Protein AF-A0A3Q0FKQ2-F1 (afdb_monomer_lite)

Organism: Alligator sinensis (NCBI:txid38654)

pLDDT: mean 80.24, std 17.29, range [39.16, 98.25]

Foldseek 3Di:
DVVVVVVCVVVVVVVVVVVVVVVVPPPPVCVVVVVVVVVVVVVVVVVVVVVVVVVVVVVVVVVVVVVVVVLVVVVVVLVVVVVVLVVLVVQLVVVVVVVVVLVVVVVVLVPDDPVVSVPCVVVSVVVVPDDDRDDRDPPDPVSVVVVVVSVVVVVVVVVVVVCCVVVVVVVVVVPPDDPDDDDDDDDDDDDDDDDDD

Secondary structure (DSSP, 8-state):
-HHHHHHHHHHHHHHHHHHHHHHT-S-TTHHHHHHHHHHHHHHHHHHHHHHHHHHHHHHHHHHHHHHHHHHHHHHHHHHHHHHHHHHHHHHHHHHHHHHHHHHHHHHHHHTS-HHHHHHHHHHHHHHHT---PPPPPP--HHHHHHHHHHHHHHHHHHHHHHHHHHHHHHHHHTT----------------------

Radius of gyration: 46.91 Å; chains: 1; bounding box: 124×49×124 Å

InterPro domains:
  IPR050143 Tripartite motif-containing [PTHR24103] (48-165)

Sequence (197 aa):
MARINHFRSTWGRILSRCLCLCQESLPCTLRPVLVSLTIVVLQKRAGAEKQKIVSEFNQLRQLIEEQEQLLLAQLGGLEGFVNMQKEKGTKLSEEISNLNELIGEMEAKCQQPASEFLQDIRTTLSRCEKGEIPRPVPISPELERRLQDFSQITCALTETVKMFKDTLPSALEKRSRGPSQPYTKDHGAAGGRPPAY

Structure (mmCIF, N/CA/C/O backbone):
data_AF-A0A3Q0FKQ2-F1
#
_entry.id   AF-A0A3Q0FKQ2-F1
#
loop_
_atom_site.group_PDB
_atom_site.id
_atom_site.type_symbol
_atom_site.label_atom_id
_atom_site.label_alt_id
_atom_site.label_comp_id
_atom_site.label_asym_id
_atom_site.label_entity_id
_atom_site.label_seq_id
_atom_site.pdbx_PDB_ins_code
_atom_site.Cartn_x
_atom_site.Cartn_y
_atom_site.Cartn_z
_atom_site.occupancy
_atom_site.B_iso_or_equiv
_atom_site.auth_seq_id
_atom_site.auth_comp_id
_atom_site.auth_asym_id
_atom_site.auth_atom_id
_atom_site.pdbx_PDB_model_num
ATOM 1 N N . MET A 1 1 ? 57.211 -22.193 -70.469 1.00 50.75 1 MET A N 1
ATOM 2 C CA . MET A 1 1 ? 56.601 -21.736 -69.194 1.00 50.75 1 MET A CA 1
ATOM 3 C C . MET A 1 1 ? 56.616 -20.213 -68.984 1.00 50.75 1 MET A C 1
ATOM 5 O O . MET A 1 1 ? 55.637 -19.692 -68.468 1.00 50.75 1 MET A O 1
ATOM 9 N N . ALA A 1 2 ? 57.648 -19.466 -69.404 1.00 55.09 2 ALA A N 1
ATOM 10 C CA . ALA A 1 2 ? 57.765 -18.022 -69.121 1.00 55.09 2 ALA A CA 1
ATOM 11 C C . ALA A 1 2 ? 56.645 -17.119 -69.702 1.00 55.09 2 ALA A C 1
ATOM 13 O O . ALA A 1 2 ? 56.226 -16.163 -69.054 1.00 55.09 2 ALA A O 1
ATOM 14 N N . ARG A 1 3 ? 56.100 -17.440 -70.886 1.00 51.09 3 ARG A N 1
ATOM 15 C CA . ARG A 1 3 ? 55.039 -16.640 -71.541 1.00 51.09 3 ARG A CA 1
ATOM 16 C C . ARG A 1 3 ? 53.689 -16.667 -70.806 1.00 51.09 3 ARG A C 1
ATOM 18 O O . ARG A 1 3 ? 53.006 -15.651 -70.752 1.00 51.09 3 ARG A O 1
ATOM 25 N N . ILE A 1 4 ? 53.339 -17.796 -70.187 1.00 52.78 4 ILE A N 1
ATOM 26 C CA . ILE A 1 4 ? 52.091 -17.958 -69.417 1.00 52.78 4 ILE A CA 1
ATOM 27 C C . ILE A 1 4 ? 52.161 -17.163 -68.102 1.00 52.78 4 ILE A C 1
ATOM 29 O O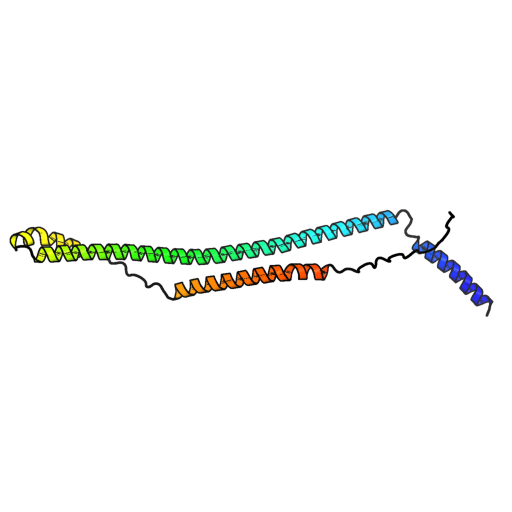 . ILE A 1 4 ? 51.183 -16.536 -67.697 1.00 52.78 4 ILE A O 1
ATOM 33 N N . ASN A 1 5 ? 53.342 -17.112 -67.475 1.00 48.00 5 ASN A N 1
ATOM 34 C CA . ASN A 1 5 ? 53.567 -16.334 -66.255 1.00 48.00 5 ASN A CA 1
ATOM 35 C C . ASN A 1 5 ? 53.539 -14.821 -66.511 1.00 48.00 5 ASN A C 1
ATOM 37 O O . ASN A 1 5 ? 52.977 -14.079 -65.705 1.00 48.00 5 ASN A O 1
ATOM 41 N N . HIS A 1 6 ? 54.060 -14.358 -67.654 1.00 58.53 6 HIS A N 1
ATOM 42 C CA . HIS A 1 6 ? 53.949 -12.949 -68.033 1.00 58.53 6 HIS A CA 1
ATOM 43 C C . HIS A 1 6 ? 52.484 -12.543 -68.236 1.00 58.53 6 HIS A C 1
ATOM 45 O O . HIS A 1 6 ? 52.064 -11.526 -67.683 1.00 58.53 6 HIS A O 1
ATOM 51 N N . PHE A 1 7 ? 51.701 -13.363 -68.945 1.00 53.75 7 PHE A N 1
ATOM 52 C CA . PHE A 1 7 ? 50.274 -13.131 -69.170 1.00 53.75 7 PHE A CA 1
ATOM 53 C C . PHE A 1 7 ? 49.514 -13.075 -67.835 1.00 53.75 7 PHE A C 1
ATOM 55 O O . PHE A 1 7 ? 48.872 -12.069 -67.547 1.00 53.75 7 PHE A O 1
ATOM 62 N N . ARG A 1 8 ? 49.690 -14.059 -66.939 1.00 56.22 8 ARG A N 1
ATOM 63 C CA . ARG A 1 8 ? 49.103 -14.018 -65.582 1.00 56.22 8 ARG A CA 1
ATOM 64 C C . ARG A 1 8 ? 49.489 -12.764 -64.793 1.00 56.22 8 ARG A C 1
ATOM 66 O O . ARG A 1 8 ? 48.640 -12.224 -64.093 1.00 56.22 8 ARG A O 1
ATOM 73 N N . SER A 1 9 ? 50.726 -12.273 -64.913 1.00 65.69 9 SER A N 1
ATOM 74 C CA . SER A 1 9 ? 51.157 -11.063 -64.197 1.00 65.69 9 SER A CA 1
ATOM 75 C C . SER A 1 9 ? 50.545 -9.781 -64.771 1.00 65.69 9 SER A C 1
ATOM 77 O O . SER A 1 9 ? 50.186 -8.877 -64.018 1.00 65.69 9 SER A O 1
ATOM 79 N N . THR A 1 10 ? 50.405 -9.695 -66.095 1.00 73.00 10 THR A N 1
ATOM 80 C CA . THR A 1 10 ? 49.865 -8.512 -66.772 1.00 73.00 10 THR A CA 1
ATOM 81 C C . THR A 1 10 ? 48.353 -8.444 -66.596 1.00 73.00 10 THR A C 1
ATOM 83 O O . THR A 1 10 ? 47.834 -7.403 -66.204 1.00 73.00 10 THR A O 1
ATOM 86 N N . TRP A 1 11 ? 47.657 -9.572 -66.759 1.00 59.12 11 TRP A N 1
ATOM 87 C CA . TRP A 1 11 ? 46.227 -9.674 -66.471 1.00 59.12 11 TRP A CA 1
ATOM 88 C C . TRP A 1 11 ? 45.927 -9.528 -64.983 1.00 59.12 11 TRP A C 1
ATOM 90 O O . TRP A 1 11 ? 44.945 -8.884 -64.643 1.00 59.12 11 TRP A O 1
ATOM 100 N N . GLY A 1 12 ? 46.800 -10.012 -64.094 1.00 71.62 12 GLY A N 1
ATOM 101 C CA . GLY A 1 12 ? 46.695 -9.767 -62.654 1.00 71.62 12 GLY A CA 1
ATOM 102 C C . GLY A 1 12 ? 46.797 -8.281 -62.291 1.00 71.62 12 GLY A C 1
ATOM 103 O O . GLY A 1 12 ? 46.028 -7.801 -61.465 1.00 71.62 12 GLY A O 1
ATOM 104 N N . ARG A 1 13 ? 47.680 -7.517 -62.950 1.00 72.50 13 ARG A N 1
ATOM 105 C CA . ARG A 1 13 ? 47.777 -6.056 -62.765 1.00 72.50 13 ARG A CA 1
ATOM 106 C C . ARG A 1 13 ? 46.577 -5.308 -63.341 1.00 72.50 13 ARG A C 1
ATOM 108 O O . ARG A 1 13 ? 46.113 -4.363 -62.714 1.00 72.50 13 ARG A O 1
ATOM 115 N N . ILE A 1 14 ? 46.069 -5.725 -64.502 1.00 74.62 14 ILE A N 1
ATOM 116 C CA . ILE A 1 14 ? 44.878 -5.126 -65.123 1.00 74.62 14 ILE A CA 1
ATOM 117 C C . ILE A 1 14 ? 43.639 -5.414 -64.272 1.00 74.62 14 ILE A C 1
ATOM 119 O O . ILE A 1 14 ? 42.918 -4.485 -63.938 1.00 74.62 14 ILE A O 1
ATOM 123 N N . LEU A 1 15 ? 43.444 -6.661 -63.834 1.00 62.97 15 LEU A N 1
ATOM 124 C CA . LEU A 1 15 ? 42.359 -7.050 -62.930 1.00 62.97 15 LEU A CA 1
ATOM 125 C C . LEU A 1 15 ? 42.454 -6.331 -61.586 1.00 62.97 15 LEU A C 1
ATOM 127 O O . LEU A 1 15 ? 41.438 -5.861 -61.100 1.00 62.97 15 LEU A O 1
ATOM 131 N N . SER A 1 16 ? 43.650 -6.184 -61.011 1.00 71.06 16 SER A N 1
ATOM 132 C CA . SER A 1 16 ? 43.844 -5.449 -59.755 1.00 71.06 16 SER A CA 1
ATOM 133 C C . SER A 1 16 ? 43.560 -3.949 -59.915 1.00 71.06 16 SER A C 1
ATOM 135 O O . SER A 1 16 ? 42.915 -3.338 -59.068 1.00 71.06 16 SER A O 1
ATOM 137 N N . ARG A 1 17 ? 43.934 -3.356 -61.057 1.00 68.56 17 ARG A N 1
ATOM 138 C CA . ARG A 1 17 ? 43.618 -1.958 -61.372 1.00 68.56 17 ARG A CA 1
ATOM 139 C C . ARG A 1 17 ? 42.130 -1.751 -61.659 1.00 68.56 17 ARG A C 1
ATOM 141 O O . ARG A 1 17 ? 41.574 -0.765 -61.196 1.00 68.56 17 ARG A O 1
ATOM 148 N N . CYS A 1 18 ? 41.474 -2.687 -62.343 1.00 62.66 18 CYS A N 1
ATOM 149 C CA . CYS A 1 18 ? 40.022 -2.700 -62.520 1.00 62.66 18 CYS A CA 1
ATOM 150 C C . CYS A 1 18 ? 39.284 -2.945 -61.198 1.00 62.66 18 CYS A C 1
ATOM 152 O O . CYS A 1 18 ? 38.249 -2.336 -60.984 1.00 62.66 18 CYS A O 1
ATOM 154 N N . LEU A 1 19 ? 39.814 -3.774 -60.294 1.00 59.53 19 LEU A N 1
ATOM 155 C CA . LEU A 1 19 ? 39.239 -4.014 -58.970 1.00 59.53 19 LEU A CA 1
ATOM 156 C C . LEU A 1 19 ? 39.376 -2.779 -58.069 1.00 59.53 19 LEU A C 1
ATOM 158 O O . LEU A 1 19 ? 38.406 -2.431 -57.408 1.00 59.53 19 LEU A O 1
ATOM 162 N N . CYS A 1 20 ? 40.507 -2.062 -58.107 1.00 57.00 20 CYS A N 1
ATOM 163 C CA . CYS A 1 20 ? 40.645 -0.748 -57.464 1.00 57.00 20 CYS A CA 1
ATOM 164 C C . CYS A 1 20 ? 39.672 0.278 -58.053 1.00 57.00 20 CYS A C 1
ATOM 166 O O . CYS A 1 20 ? 38.947 0.913 -57.298 1.00 57.00 20 CYS A O 1
ATOM 168 N N . LEU A 1 21 ? 39.589 0.383 -59.384 1.00 57.31 21 LEU A N 1
ATOM 169 C CA . LEU A 1 21 ? 38.647 1.285 -60.054 1.00 57.31 21 LEU A CA 1
ATOM 170 C C . LEU A 1 21 ? 37.188 0.918 -59.745 1.00 57.31 21 LEU A C 1
ATOM 172 O O . LEU A 1 21 ? 36.362 1.810 -59.610 1.00 57.31 21 LEU A O 1
ATOM 176 N N . CYS A 1 22 ? 36.872 -0.373 -59.580 1.00 54.25 22 CYS A N 1
ATOM 177 C CA . CYS A 1 22 ? 35.549 -0.852 -59.187 1.00 54.25 22 CYS A CA 1
ATOM 178 C C . CYS A 1 22 ? 35.256 -0.645 -57.690 1.00 54.25 22 CYS A C 1
ATOM 180 O O . CYS A 1 22 ? 34.124 -0.341 -57.317 1.00 54.25 22 CYS A O 1
ATOM 182 N N . GLN A 1 23 ? 36.252 -0.743 -56.813 1.00 52.50 23 GLN A N 1
ATOM 183 C CA . GLN A 1 23 ? 36.107 -0.416 -55.390 1.00 52.50 23 GLN A CA 1
ATOM 184 C C . GLN A 1 23 ? 36.029 1.107 -55.160 1.00 52.50 23 GLN A C 1
ATOM 186 O O . GLN A 1 23 ? 35.432 1.562 -54.185 1.00 52.50 23 GLN A O 1
ATOM 191 N N . GLU A 1 24 ? 36.528 1.885 -56.123 1.00 51.75 24 GLU A N 1
ATOM 192 C CA . GLU A 1 24 ? 36.291 3.320 -56.313 1.00 51.75 24 GLU A CA 1
ATOM 193 C C . GLU A 1 24 ? 35.010 3.630 -57.126 1.00 51.75 24 GLU A C 1
ATOM 195 O O . GLU A 1 24 ? 34.637 4.794 -57.236 1.00 51.75 24 GLU A O 1
ATOM 200 N N . SER A 1 25 ? 34.294 2.627 -57.662 1.00 56.31 25 SER A N 1
ATOM 201 C CA . SER A 1 25 ? 33.161 2.804 -58.600 1.00 56.31 25 SER A CA 1
ATOM 202 C C . SER A 1 25 ? 31.775 2.882 -57.963 1.00 56.31 25 SER A C 1
ATOM 204 O O . SER A 1 25 ? 30.761 2.693 -58.637 1.00 56.31 25 SER A O 1
ATOM 206 N N . LEU A 1 26 ? 31.681 3.256 -56.689 1.00 55.50 26 LEU A N 1
ATOM 207 C CA . LEU A 1 26 ? 30.540 4.100 -56.358 1.00 55.50 26 LEU A CA 1
ATOM 208 C C . LEU A 1 26 ? 30.838 5.434 -57.036 1.00 55.50 26 LEU A C 1
ATOM 210 O O . LEU A 1 26 ? 31.792 6.081 -56.603 1.00 55.50 26 LEU A O 1
ATOM 214 N N . PRO A 1 27 ? 30.109 5.840 -58.098 1.00 66.19 27 PRO A N 1
ATOM 215 C CA . PRO A 1 27 ? 30.389 7.107 -58.758 1.00 66.19 27 PRO A CA 1
ATOM 216 C C . PRO A 1 27 ? 30.497 8.184 -57.680 1.00 66.19 27 PRO A C 1
ATOM 218 O O . PRO A 1 27 ? 29.721 8.169 -56.721 1.00 66.19 27 PRO A O 1
ATOM 221 N N . CYS A 1 28 ? 31.490 9.070 -57.784 1.00 55.47 28 CYS A N 1
ATOM 222 C CA . CYS A 1 28 ? 31.840 10.036 -56.732 1.00 55.47 28 CYS A CA 1
ATOM 223 C C . CYS A 1 28 ? 30.632 10.864 -56.233 1.00 55.47 28 CYS A C 1
ATOM 225 O O . CYS A 1 28 ? 30.660 11.413 -55.136 1.00 55.47 28 CYS A O 1
ATOM 227 N N . THR A 1 29 ? 29.554 10.899 -57.020 1.00 61.66 29 THR A N 1
ATOM 228 C CA . THR A 1 29 ? 28.241 11.492 -56.746 1.00 61.66 29 THR A CA 1
ATOM 229 C C . THR A 1 29 ? 27.307 10.658 -55.851 1.00 61.66 29 THR A C 1
ATOM 231 O O . THR A 1 29 ? 26.486 11.236 -55.147 1.00 61.66 29 THR A O 1
ATOM 234 N N . LEU A 1 30 ? 27.409 9.325 -55.823 1.00 69.62 30 LEU A N 1
ATOM 235 C CA . LEU A 1 30 ? 26.545 8.434 -55.027 1.00 69.62 30 LEU A CA 1
ATOM 236 C C . LEU A 1 30 ? 27.077 8.169 -53.616 1.00 69.62 30 LEU A C 1
ATOM 238 O O . LEU A 1 30 ? 26.302 7.833 -52.720 1.00 69.62 30 LEU A O 1
ATOM 242 N N . ARG A 1 31 ? 28.380 8.350 -53.378 1.00 68.44 31 ARG A N 1
ATOM 243 C CA . ARG A 1 31 ? 28.981 8.152 -52.049 1.00 68.44 31 ARG A CA 1
ATOM 244 C C . ARG A 1 31 ? 28.392 9.094 -50.980 1.00 68.44 31 ARG A C 1
ATOM 246 O O . ARG A 1 31 ? 28.019 8.590 -49.922 1.00 68.44 31 ARG A O 1
ATOM 253 N N . PRO A 1 32 ? 28.219 10.409 -51.229 1.00 76.25 32 PRO A N 1
ATOM 254 C CA . PRO A 1 32 ? 27.556 11.306 -50.277 1.00 76.25 32 PRO A CA 1
ATOM 255 C C . PRO A 1 32 ? 26.083 10.944 -50.044 1.00 76.25 32 PRO A C 1
ATOM 257 O O . PRO A 1 32 ? 25.595 11.026 -48.919 1.00 76.25 32 PRO A O 1
ATOM 260 N N . VAL A 1 33 ? 25.387 10.488 -51.091 1.00 77.19 33 VAL A N 1
ATOM 261 C CA . VAL A 1 33 ? 23.972 10.087 -51.025 1.00 77.19 33 VAL A CA 1
ATOM 262 C C . VAL A 1 33 ? 23.793 8.838 -50.160 1.00 77.19 33 VAL A C 1
ATOM 264 O O . VAL A 1 33 ? 22.900 8.800 -49.318 1.00 77.19 33 VAL A O 1
ATOM 267 N N . LEU A 1 34 ? 24.674 7.843 -50.295 1.00 78.06 34 LEU A N 1
ATOM 268 C CA . LEU A 1 34 ? 24.656 6.648 -49.448 1.00 78.06 34 LEU A CA 1
ATOM 269 C C . LEU A 1 34 ? 24.964 6.963 -47.984 1.00 78.06 34 LEU A C 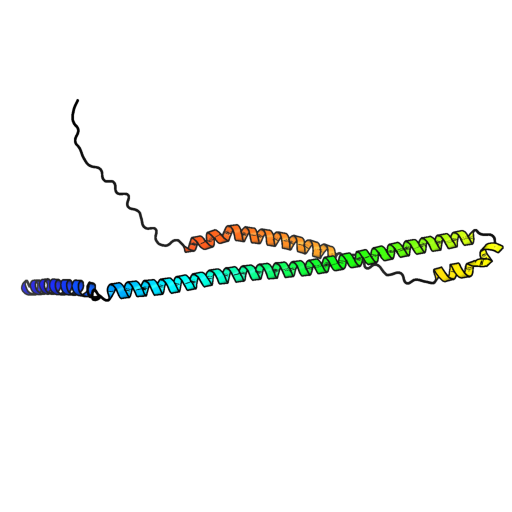1
ATOM 271 O O . LEU A 1 34 ? 24.300 6.423 -47.106 1.00 78.06 34 LEU A O 1
ATOM 275 N N . VAL A 1 35 ? 25.925 7.851 -47.713 1.00 80.81 35 VAL A N 1
ATOM 276 C CA . VAL A 1 35 ? 26.227 8.301 -46.343 1.00 80.81 35 VAL A CA 1
ATOM 277 C C . VAL A 1 35 ? 25.039 9.058 -45.739 1.00 80.81 35 VAL A C 1
ATOM 279 O O . VAL A 1 35 ? 24.679 8.832 -44.587 1.00 80.81 35 VAL A O 1
ATOM 282 N N . SER A 1 36 ? 24.378 9.919 -46.513 1.00 82.81 36 SER A N 1
ATOM 283 C CA . SER A 1 36 ? 23.166 10.612 -46.065 1.00 82.81 36 SER A CA 1
ATOM 284 C C . SER A 1 36 ? 22.030 9.627 -45.758 1.00 82.81 36 SER A C 1
ATOM 286 O O . SER A 1 36 ? 21.411 9.703 -44.695 1.00 82.81 36 SER A O 1
ATOM 288 N N . LEU A 1 37 ? 21.806 8.641 -46.633 1.00 87.06 37 LEU A N 1
ATOM 289 C CA . LEU A 1 37 ? 20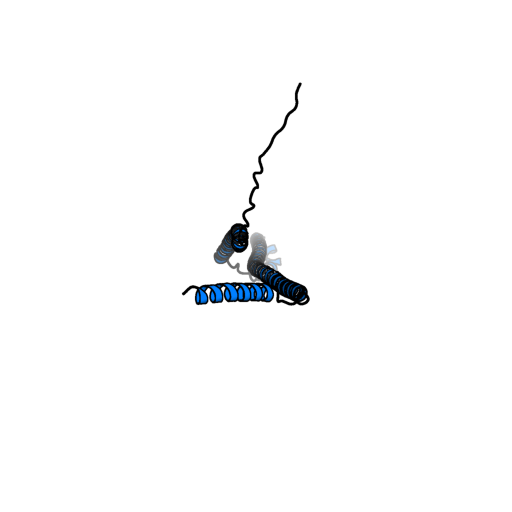.775 7.623 -46.443 1.00 87.06 37 LEU A CA 1
ATOM 290 C C . LEU A 1 37 ? 21.048 6.747 -45.211 1.00 87.06 37 LEU A C 1
ATOM 292 O O . LEU A 1 37 ? 20.124 6.478 -44.441 1.00 87.06 37 LEU A O 1
ATOM 296 N N . THR A 1 38 ? 22.298 6.332 -44.977 1.00 89.31 38 THR A N 1
ATOM 297 C CA . THR A 1 38 ? 22.658 5.539 -43.789 1.00 89.31 38 THR A CA 1
ATOM 298 C C . THR A 1 38 ? 22.477 6.337 -42.501 1.00 89.31 38 THR A C 1
ATOM 300 O O . THR A 1 38 ? 21.927 5.797 -41.541 1.00 89.31 38 THR A O 1
ATOM 303 N N . ILE A 1 39 ? 22.837 7.625 -42.482 1.00 92.00 39 ILE A N 1
ATOM 304 C CA . ILE A 1 39 ? 22.587 8.516 -41.337 1.00 92.00 39 ILE A CA 1
ATOM 305 C C . ILE A 1 39 ? 21.089 8.599 -41.030 1.00 92.00 39 ILE A C 1
ATOM 307 O O . ILE A 1 39 ? 20.693 8.411 -39.879 1.00 92.00 39 ILE A O 1
ATOM 311 N N . VAL A 1 40 ? 20.244 8.812 -42.042 1.00 93.25 40 VAL A N 1
ATOM 312 C CA . VAL A 1 40 ? 18.784 8.898 -41.859 1.00 93.25 40 VAL A CA 1
ATOM 313 C C . VAL A 1 40 ? 18.207 7.583 -41.326 1.00 93.25 40 VAL A C 1
ATOM 315 O O . VAL A 1 40 ? 17.357 7.590 -40.432 1.00 93.25 40 VAL A O 1
ATOM 318 N N . VAL A 1 41 ? 18.677 6.438 -41.827 1.00 94.06 41 VAL A N 1
ATOM 319 C CA . VAL A 1 41 ? 18.256 5.117 -41.331 1.00 94.06 41 VAL A CA 1
ATOM 320 C C . VAL A 1 41 ? 18.673 4.914 -39.868 1.00 94.06 41 VAL A C 1
ATOM 322 O O . VAL A 1 41 ? 17.860 4.458 -39.060 1.00 94.06 41 VAL A O 1
ATOM 325 N N . LEU A 1 42 ? 19.899 5.295 -39.494 1.00 94.56 42 LEU A N 1
ATOM 326 C CA . LEU A 1 42 ? 20.380 5.212 -38.110 1.00 94.56 42 LEU A CA 1
ATOM 327 C C . LEU A 1 42 ? 19.609 6.147 -37.171 1.00 94.56 42 LEU A C 1
ATOM 329 O O . LEU A 1 42 ? 19.241 5.727 -36.076 1.00 94.56 42 LEU A O 1
ATOM 333 N N . GLN A 1 43 ? 19.300 7.372 -37.604 1.00 95.44 43 GLN A N 1
ATOM 334 C CA . GLN A 1 43 ? 18.480 8.320 -36.843 1.00 95.44 43 GLN A CA 1
ATOM 335 C C . GLN A 1 43 ? 17.075 7.770 -36.585 1.00 95.44 43 GLN A C 1
ATOM 337 O O . GLN A 1 43 ? 16.600 7.814 -35.450 1.00 95.44 43 GLN A O 1
ATOM 342 N N . LYS A 1 44 ? 16.428 7.191 -37.606 1.00 96.25 44 LYS A N 1
ATOM 343 C CA . LYS A 1 44 ? 15.120 6.538 -37.444 1.00 96.25 44 LYS A CA 1
ATOM 344 C C . LYS A 1 44 ? 15.189 5.380 -36.450 1.00 96.25 44 LYS A C 1
ATOM 346 O O . LYS A 1 44 ? 14.328 5.278 -35.578 1.00 96.25 44 LYS A O 1
ATOM 351 N N . ARG A 1 45 ? 16.224 4.536 -36.536 1.00 95.81 45 ARG A N 1
ATOM 352 C CA . ARG A 1 45 ? 16.420 3.412 -35.608 1.00 95.81 45 ARG A CA 1
ATOM 353 C C . ARG A 1 45 ? 16.658 3.888 -34.173 1.00 95.81 45 ARG A C 1
ATOM 355 O O . ARG A 1 45 ? 16.012 3.381 -33.264 1.00 95.81 45 ARG A O 1
ATOM 362 N N . ALA A 1 46 ? 17.530 4.873 -33.971 1.00 96.25 46 ALA A N 1
ATOM 363 C CA . ALA A 1 46 ? 17.788 5.460 -32.656 1.00 96.25 46 ALA A CA 1
ATOM 364 C C . ALA A 1 46 ? 16.525 6.108 -32.066 1.00 96.25 46 ALA A C 1
ATOM 366 O O . ALA A 1 46 ? 16.239 5.941 -30.883 1.00 96.25 46 ALA A O 1
ATOM 367 N N . GLY A 1 47 ? 15.735 6.789 -32.903 1.00 98.06 47 GLY A N 1
ATOM 368 C CA . GLY A 1 47 ? 14.432 7.328 -32.521 1.00 98.06 47 GLY A CA 1
ATOM 369 C C . GLY A 1 47 ? 13.463 6.240 -32.055 1.00 98.06 47 GLY A C 1
ATOM 370 O O . GLY A 1 47 ? 12.848 6.390 -31.002 1.00 98.06 47 GLY A O 1
ATOM 371 N N . ALA A 1 48 ? 13.370 5.124 -32.783 1.00 97.69 48 ALA A N 1
ATOM 372 C CA . ALA A 1 48 ? 12.523 3.995 -32.400 1.00 97.69 48 ALA A CA 1
ATOM 373 C C . ALA A 1 48 ? 12.966 3.354 -31.072 1.00 97.69 48 ALA A C 1
ATOM 375 O O . ALA A 1 48 ? 12.130 3.110 -30.206 1.00 97.69 48 ALA A O 1
ATOM 376 N N . GLU A 1 49 ? 14.268 3.130 -30.873 1.00 97.12 49 GLU A N 1
ATOM 377 C CA . GLU A 1 49 ? 14.790 2.588 -29.609 1.00 97.12 49 GLU A CA 1
ATOM 378 C C . GLU A 1 49 ? 14.573 3.552 -28.433 1.00 97.12 49 GLU A C 1
ATOM 380 O O . GLU A 1 49 ? 14.188 3.116 -27.350 1.00 97.12 49 GLU A O 1
ATOM 385 N N . LYS A 1 50 ? 14.709 4.870 -28.645 1.00 97.88 50 LYS A N 1
ATOM 386 C CA . LYS A 1 50 ? 14.361 5.877 -27.630 1.00 97.88 50 LYS A CA 1
ATOM 387 C C . LYS A 1 50 ? 12.901 5.744 -27.194 1.00 97.88 50 LYS A C 1
ATOM 389 O O . LYS A 1 50 ? 12.627 5.763 -25.998 1.00 97.88 50 LYS A O 1
ATOM 394 N N . GLN A 1 51 ? 11.975 5.603 -28.145 1.00 98.25 51 GLN A N 1
ATOM 395 C CA . GLN A 1 51 ? 10.553 5.445 -27.826 1.00 98.25 51 GLN A CA 1
ATOM 396 C C . GLN A 1 51 ? 10.270 4.138 -27.080 1.00 98.25 51 GLN A C 1
ATOM 398 O O . GLN A 1 51 ? 9.506 4.150 -26.120 1.00 98.25 51 GLN A O 1
ATOM 403 N N . LYS A 1 52 ? 10.932 3.033 -27.450 1.00 97.75 52 LYS A N 1
ATOM 404 C CA . LYS A 1 52 ? 10.817 1.765 -26.712 1.00 97.75 52 LYS A CA 1
ATOM 405 C C . LYS A 1 52 ? 11.276 1.907 -25.265 1.00 97.75 52 LYS A C 1
ATOM 407 O O . LYS A 1 52 ? 10.536 1.527 -24.372 1.00 97.75 52 LYS A O 1
ATOM 412 N N . ILE A 1 53 ? 12.443 2.512 -25.024 1.00 96.31 53 ILE A N 1
ATOM 413 C CA . ILE A 1 53 ? 12.948 2.740 -23.659 1.00 96.31 53 ILE A CA 1
ATOM 414 C C . ILE A 1 53 ? 11.928 3.536 -22.839 1.00 96.31 53 ILE A C 1
ATOM 416 O O . ILE A 1 53 ? 11.590 3.139 -21.728 1.00 96.31 53 ILE A O 1
ATOM 420 N N . VAL A 1 54 ? 11.405 4.636 -23.390 1.00 98.25 54 VAL A N 1
ATOM 421 C CA . VAL A 1 54 ? 10.375 5.440 -22.714 1.00 98.25 54 VAL A CA 1
ATOM 422 C C . VAL A 1 54 ? 9.125 4.604 -22.415 1.00 98.25 54 VAL A C 1
ATOM 424 O O . VAL A 1 54 ? 8.610 4.672 -21.303 1.00 98.25 54 VAL A O 1
ATOM 427 N N . SER A 1 55 ? 8.668 3.792 -23.371 1.00 98.19 55 SER A N 1
ATOM 428 C CA . SER A 1 55 ? 7.505 2.914 -23.209 1.00 98.19 55 SER A CA 1
ATOM 429 C C . SER A 1 55 ? 7.688 1.897 -22.078 1.00 98.19 55 SER A C 1
ATOM 431 O O . SER A 1 55 ? 6.825 1.806 -21.211 1.00 98.19 55 SER A O 1
ATOM 433 N N . GLU A 1 56 ? 8.810 1.175 -22.043 1.00 97.31 56 GLU A N 1
ATOM 434 C CA . GLU A 1 56 ? 9.101 0.172 -21.003 1.00 97.31 56 GLU A CA 1
ATOM 435 C C . GLU A 1 56 ? 9.132 0.802 -19.600 1.00 97.31 56 GLU A C 1
ATOM 437 O O . GLU A 1 56 ? 8.540 0.286 -18.653 1.00 97.31 56 GLU A O 1
ATOM 442 N N . PHE A 1 57 ? 9.762 1.974 -19.458 1.00 96.56 57 PHE A N 1
ATOM 443 C CA . PHE A 1 57 ? 9.774 2.686 -18.178 1.00 96.56 57 PHE A CA 1
ATOM 444 C C . PHE A 1 57 ? 8.394 3.208 -17.774 1.00 96.56 57 PHE A C 1
ATOM 446 O O . PHE A 1 57 ? 8.100 3.266 -16.582 1.00 96.56 57 PHE A O 1
ATOM 453 N N . ASN A 1 58 ? 7.552 3.602 -18.729 1.00 98.25 58 ASN A N 1
ATOM 454 C CA . ASN A 1 58 ? 6.184 4.016 -18.426 1.00 98.25 58 ASN A CA 1
ATOM 455 C C . ASN A 1 58 ? 5.330 2.833 -17.957 1.00 98.25 58 ASN A C 1
ATOM 457 O O . ASN A 1 58 ? 4.614 2.986 -16.973 1.00 98.25 58 ASN A O 1
ATOM 461 N N . GLN A 1 59 ? 5.462 1.659 -18.581 1.00 97.94 59 GLN A N 1
ATOM 462 C CA . GLN A 1 59 ? 4.786 0.439 -18.123 1.00 97.94 59 GLN A CA 1
ATOM 463 C C . GLN A 1 59 ? 5.195 0.070 -16.693 1.00 97.94 59 GLN A C 1
ATOM 465 O O . GLN A 1 59 ? 4.341 -0.235 -15.866 1.00 97.94 59 GLN A O 1
ATOM 470 N N . LEU A 1 60 ? 6.490 0.167 -16.367 1.00 95.75 60 LEU A N 1
ATOM 471 C CA . LEU A 1 60 ? 6.967 -0.078 -15.005 1.00 95.75 60 LEU A CA 1
ATOM 472 C C . LEU A 1 60 ? 6.357 0.903 -13.992 1.00 95.75 60 LEU A C 1
ATOM 474 O O . LEU A 1 60 ? 5.951 0.483 -12.912 1.00 95.75 60 LEU A O 1
ATOM 478 N N . ARG A 1 61 ? 6.288 2.201 -14.323 1.00 96.81 61 ARG A N 1
ATOM 479 C CA . ARG A 1 61 ? 5.665 3.208 -13.444 1.00 96.81 61 ARG A CA 1
ATOM 480 C C . ARG A 1 61 ? 4.188 2.909 -13.203 1.00 96.81 61 ARG A C 1
ATOM 482 O O . ARG A 1 61 ? 3.770 2.939 -12.054 1.00 96.81 61 ARG A O 1
ATOM 489 N N . GLN A 1 62 ? 3.444 2.590 -14.264 1.00 98.19 62 GLN A N 1
ATOM 490 C CA . GLN A 1 62 ? 2.024 2.239 -14.170 1.00 98.19 62 GLN A CA 1
ATOM 491 C C . GLN A 1 62 ? 1.810 1.025 -13.267 1.00 98.19 62 GLN A C 1
ATOM 493 O O . GLN A 1 62 ? 1.002 1.087 -12.351 1.00 98.19 62 GLN A O 1
ATOM 498 N N . LEU A 1 63 ? 2.594 -0.039 -13.458 1.00 96.62 63 LEU A N 1
ATOM 499 C CA . LEU A 1 63 ? 2.502 -1.236 -12.624 1.00 96.62 63 LEU A CA 1
ATOM 500 C C . LEU A 1 63 ? 2.765 -0.930 -11.143 1.00 96.62 63 LEU A C 1
ATOM 502 O O . LEU A 1 63 ? 2.073 -1.456 -10.277 1.00 96.62 63 LEU A O 1
ATOM 506 N N . ILE A 1 64 ? 3.764 -0.096 -10.835 1.00 95.19 64 ILE A N 1
ATOM 507 C CA . ILE A 1 64 ? 4.065 0.292 -9.448 1.00 95.19 64 ILE A CA 1
ATOM 508 C C . ILE A 1 64 ? 2.891 1.070 -8.839 1.00 95.19 64 ILE A C 1
ATOM 510 O O . ILE A 1 64 ? 2.488 0.769 -7.718 1.00 95.19 64 ILE A O 1
ATOM 514 N N . GLU A 1 65 ? 2.329 2.025 -9.579 1.00 97.75 65 GLU A N 1
ATOM 515 C CA . GLU A 1 65 ? 1.190 2.833 -9.135 1.00 97.75 65 GLU A CA 1
ATOM 516 C C . GLU A 1 65 ? -0.067 1.974 -8.915 1.00 97.75 65 GLU A C 1
ATOM 518 O O . GLU A 1 65 ? -0.727 2.096 -7.885 1.00 97.75 65 GLU A O 1
ATOM 523 N N . GLU A 1 66 ? -0.363 1.039 -9.821 1.00 97.81 66 GLU A N 1
ATOM 524 C CA . GLU A 1 66 ? -1.475 0.090 -9.675 1.00 97.81 66 GLU A CA 1
ATOM 525 C C . GLU A 1 66 ? -1.341 -0.763 -8.405 1.00 97.81 66 GLU A C 1
ATOM 527 O O . GLU A 1 66 ? -2.316 -0.944 -7.670 1.00 97.81 66 GLU A O 1
ATOM 532 N N . GLN A 1 67 ? -0.133 -1.258 -8.112 1.00 95.38 67 GLN A N 1
ATOM 533 C CA . GLN A 1 67 ? 0.120 -2.059 -6.912 1.00 95.38 67 GLN A CA 1
ATOM 534 C C . GLN A 1 67 ? 0.035 -1.231 -5.627 1.00 95.38 67 GLN A C 1
ATOM 536 O O . GLN A 1 67 ? -0.511 -1.704 -4.629 1.00 95.38 67 GLN A O 1
ATOM 541 N N . GLU A 1 68 ? 0.533 0.007 -5.643 1.00 96.25 68 GLU A N 1
ATOM 542 C CA . GLU A 1 68 ? 0.398 0.937 -4.520 1.00 96.25 68 GLU A CA 1
ATOM 543 C C . GLU A 1 68 ? -1.080 1.194 -4.200 1.00 96.25 68 GLU A C 1
ATOM 545 O O . GLU A 1 68 ? -1.511 0.993 -3.062 1.00 96.25 68 GLU A O 1
ATOM 550 N N . GLN A 1 69 ? -1.879 1.554 -5.208 1.00 97.81 69 GLN A N 1
ATOM 551 C CA . GLN A 1 69 ? -3.307 1.824 -5.028 1.00 97.81 69 GLN A CA 1
ATOM 552 C C . GLN A 1 69 ? -4.072 0.593 -4.528 1.00 97.81 69 GLN A C 1
ATOM 554 O O . GLN A 1 69 ? -4.919 0.711 -3.640 1.00 97.81 69 GLN A O 1
ATOM 559 N N . LEU A 1 70 ? -3.756 -0.598 -5.046 1.00 95.75 70 LEU A N 1
ATOM 560 C CA . LEU A 1 70 ? -4.365 -1.847 -4.591 1.00 95.75 70 LEU A CA 1
ATOM 561 C C . LEU A 1 70 ? -4.094 -2.102 -3.102 1.00 95.75 70 LEU A C 1
ATOM 563 O O . LEU A 1 70 ? -5.023 -2.411 -2.351 1.00 95.75 70 LEU A O 1
ATOM 567 N N . LEU A 1 71 ? -2.838 -1.974 -2.668 1.00 95.06 71 LEU A N 1
ATOM 568 C CA . LEU A 1 71 ? -2.451 -2.206 -1.275 1.00 95.06 71 LEU A CA 1
ATOM 569 C C . LEU A 1 71 ? -3.080 -1.172 -0.334 1.00 95.06 71 LEU A C 1
ATOM 571 O O . LEU A 1 71 ? -3.609 -1.545 0.717 1.00 95.06 71 LEU A O 1
ATOM 575 N N . LEU A 1 72 ? -3.096 0.103 -0.731 1.00 96.06 72 LEU A N 1
ATOM 576 C CA . LEU A 1 72 ? -3.731 1.173 0.040 1.00 96.06 72 LEU A CA 1
ATOM 577 C C . LEU A 1 72 ? -5.244 0.972 0.170 1.00 96.06 72 LEU A C 1
ATOM 579 O O . LEU A 1 72 ? -5.788 1.141 1.259 1.00 96.06 72 LEU A O 1
ATOM 583 N N . ALA A 1 73 ? -5.928 0.552 -0.896 1.00 96.00 73 ALA A N 1
ATOM 584 C CA . ALA A 1 73 ? -7.361 0.265 -0.844 1.00 96.00 73 ALA A CA 1
ATOM 585 C C . ALA A 1 73 ? -7.682 -0.882 0.130 1.00 96.00 73 ALA A C 1
ATOM 587 O O . ALA A 1 73 ? -8.635 -0.799 0.911 1.00 96.00 73 ALA A O 1
ATOM 588 N N . GLN A 1 74 ? -6.871 -1.944 0.125 1.00 92.88 74 GLN A N 1
ATOM 589 C CA . GLN A 1 74 ? -7.042 -3.061 1.055 1.00 92.88 74 GLN A CA 1
ATOM 590 C C . GLN A 1 74 ? -6.794 -2.648 2.515 1.00 92.88 74 GLN A C 1
ATOM 592 O O . GLN A 1 74 ? -7.515 -3.113 3.407 1.00 92.88 74 GLN A O 1
ATOM 597 N N . LEU A 1 75 ? -5.806 -1.778 2.759 1.00 93.88 75 LEU A N 1
ATOM 598 C CA . LEU A 1 75 ? -5.511 -1.241 4.088 1.00 93.88 75 LEU A CA 1
ATOM 599 C C . LEU A 1 75 ? -6.619 -0.295 4.572 1.00 93.88 75 LEU A C 1
ATOM 601 O O . LEU A 1 75 ? -7.101 -0.450 5.691 1.00 93.88 75 LEU A O 1
ATOM 605 N N . GLY A 1 76 ? -7.116 0.598 3.714 1.00 94.12 76 GLY A N 1
ATOM 606 C CA . GLY A 1 76 ? -8.232 1.491 4.043 1.00 94.12 76 GLY A CA 1
ATOM 607 C C . GLY A 1 76 ? -9.512 0.732 4.414 1.00 94.12 76 GLY A C 1
ATOM 608 O O . GLY A 1 76 ? -10.223 1.110 5.345 1.00 94.12 76 GLY A O 1
ATOM 609 N N . GLY A 1 77 ? -9.784 -0.405 3.761 1.00 91.19 77 GLY A N 1
ATOM 610 C CA . GLY A 1 77 ? -10.886 -1.292 4.153 1.00 91.19 77 GLY A CA 1
ATOM 611 C C . GLY A 1 77 ? -10.716 -1.893 5.556 1.00 91.19 77 GLY A C 1
ATOM 612 O O . GLY A 1 77 ? -11.696 -2.076 6.282 1.00 91.19 77 GLY A O 1
ATOM 613 N N . LEU A 1 78 ? -9.475 -2.178 5.961 1.00 90.62 78 LEU A N 1
ATOM 614 C CA . LEU A 1 78 ? -9.149 -2.669 7.301 1.00 90.62 78 LEU A CA 1
ATOM 615 C C . LEU A 1 78 ? -9.337 -1.573 8.360 1.00 90.62 78 LEU A C 1
ATOM 617 O O . LEU A 1 78 ? -9.982 -1.814 9.380 1.00 90.62 78 LEU A O 1
ATOM 621 N N . GLU A 1 79 ? -8.841 -0.363 8.093 1.00 91.06 79 GLU A N 1
ATOM 622 C CA . GLU A 1 79 ? -9.018 0.808 8.962 1.00 91.06 79 GLU A CA 1
ATOM 623 C C . GLU A 1 79 ? -10.500 1.155 9.157 1.00 91.06 79 GLU A C 1
ATOM 625 O O . GLU A 1 79 ? -10.945 1.398 10.281 1.00 91.06 79 GLU A O 1
ATOM 630 N N . GLY A 1 80 ? -11.295 1.101 8.083 1.00 90.19 80 GLY A N 1
ATOM 631 C CA . GLY A 1 80 ? -12.742 1.307 8.145 1.00 90.19 80 GLY A CA 1
ATOM 632 C C . GLY A 1 80 ? -13.442 0.308 9.072 1.00 90.19 80 GLY A C 1
ATOM 633 O O . GLY A 1 80 ? -14.281 0.696 9.888 1.00 90.19 80 GLY A O 1
ATOM 634 N N . PHE A 1 81 ? -13.059 -0.972 9.015 1.00 87.44 81 PHE A N 1
ATOM 635 C CA . PHE A 1 81 ? -13.589 -1.984 9.930 1.00 87.44 81 PHE A CA 1
ATOM 636 C C . PHE A 1 81 ? -13.202 -1.709 11.390 1.00 87.44 81 PHE A C 1
ATOM 638 O O . PHE A 1 81 ? -14.049 -1.825 12.278 1.00 87.44 81 PHE A O 1
ATOM 645 N N . VAL A 1 82 ? -11.950 -1.318 11.648 1.00 88.12 82 VAL A N 1
ATOM 646 C CA . VAL A 1 82 ? -11.479 -0.962 12.999 1.00 88.12 82 VAL A CA 1
ATOM 647 C C . VAL A 1 82 ? -12.270 0.214 13.564 1.00 88.12 82 VAL A C 1
ATOM 649 O O . VAL A 1 82 ? -12.745 0.147 14.699 1.00 88.12 82 VAL A O 1
ATOM 652 N N . ASN A 1 83 ? -12.477 1.261 12.765 1.00 89.94 83 ASN A N 1
ATOM 653 C CA . ASN A 1 83 ? -13.260 2.426 13.170 1.00 89.94 83 ASN A CA 1
ATOM 654 C C . ASN A 1 83 ? -14.715 2.053 13.483 1.00 89.94 83 ASN A C 1
ATOM 656 O O . ASN A 1 83 ? -15.233 2.446 14.528 1.00 89.94 83 ASN A O 1
ATOM 660 N N . MET A 1 84 ? -15.341 1.206 12.659 1.00 87.69 84 MET A N 1
ATOM 661 C CA . MET A 1 84 ? -16.685 0.690 12.935 1.00 87.69 84 MET A CA 1
ATOM 662 C C . MET A 1 84 ? -16.748 -0.075 14.269 1.00 87.69 84 MET A C 1
ATOM 664 O O . MET A 1 84 ? -17.721 0.060 15.013 1.00 87.69 84 MET A O 1
ATOM 668 N N . GLN A 1 85 ? -15.740 -0.890 14.595 1.00 85.88 85 GLN A N 1
ATOM 669 C CA . GLN A 1 85 ? -15.706 -1.599 15.880 1.00 85.88 85 GLN A CA 1
ATOM 670 C C . GLN A 1 85 ? -15.518 -0.645 17.059 1.00 85.88 85 GLN A C 1
ATOM 672 O O . GLN A 1 85 ? -16.170 -0.809 18.090 1.00 85.88 85 GLN A O 1
ATOM 677 N N . LYS A 1 86 ? -14.682 0.384 16.897 1.00 87.94 86 LYS A N 1
ATOM 678 C CA . LYS A 1 86 ? -14.497 1.433 17.902 1.00 87.94 86 LYS A CA 1
ATOM 679 C C . LYS A 1 86 ? -15.813 2.150 18.213 1.00 87.94 86 LYS A C 1
ATOM 681 O O . LYS A 1 86 ? -16.154 2.277 19.383 1.00 87.94 86 LYS A O 1
ATOM 686 N N . GLU A 1 87 ? -16.579 2.544 17.195 1.00 89.06 87 GLU A N 1
ATOM 687 C CA . GLU A 1 87 ? -17.897 3.178 17.373 1.00 89.06 87 GLU A CA 1
ATOM 688 C C . GLU A 1 87 ? -18.919 2.263 18.062 1.00 89.06 87 GLU A C 1
ATOM 690 O O . GLU A 1 87 ? -19.734 2.711 18.869 1.00 89.06 87 GLU A O 1
ATOM 695 N N . LYS A 1 88 ? -18.894 0.957 17.770 1.00 87.25 88 LYS A N 1
ATOM 696 C CA . LYS A 1 88 ? -19.726 -0.011 18.501 1.00 87.25 88 LYS A CA 1
ATOM 697 C C . LYS A 1 88 ? -19.315 -0.094 19.969 1.00 87.25 88 LYS A C 1
ATOM 699 O O . LYS A 1 88 ? -20.183 -0.143 20.836 1.00 87.25 88 LYS A O 1
ATOM 704 N N . GLY A 1 89 ? -18.011 -0.072 20.244 1.00 87.19 89 GLY A N 1
ATOM 705 C CA . GLY A 1 89 ? -17.465 -0.040 21.599 1.00 87.19 89 GLY A CA 1
ATOM 706 C C . GLY A 1 89 ? -17.886 1.205 22.385 1.00 87.19 89 GLY A C 1
ATOM 707 O O . GLY A 1 89 ? -18.280 1.080 23.542 1.00 87.19 89 GLY A O 1
ATOM 708 N N . THR A 1 90 ? -17.875 2.392 21.767 1.00 89.62 90 THR A N 1
ATOM 709 C CA . THR A 1 90 ? -18.323 3.628 22.435 1.00 89.62 90 THR A CA 1
ATOM 710 C C . THR A 1 90 ? -19.815 3.588 22.756 1.00 89.62 90 THR A C 1
ATOM 712 O O . THR A 1 90 ? -20.186 3.860 23.893 1.00 89.62 90 THR A O 1
ATOM 715 N N . LYS A 1 91 ? -20.659 3.145 21.812 1.00 88.94 91 LYS A N 1
ATOM 716 C CA . LYS A 1 91 ? -22.107 2.975 22.044 1.00 88.94 91 LYS A CA 1
ATOM 717 C C . LYS A 1 91 ? -22.405 1.991 23.173 1.00 88.94 91 LYS A C 1
ATOM 719 O O . LYS A 1 91 ? -23.291 2.221 23.985 1.00 88.94 91 LYS A O 1
ATOM 724 N N . LEU A 1 92 ? -21.646 0.899 23.245 1.00 89.25 92 LEU A N 1
ATOM 725 C CA . LEU A 1 92 ? -21.752 -0.062 24.340 1.00 89.25 92 LEU A CA 1
ATOM 726 C C . LEU A 1 92 ? -21.364 0.538 25.689 1.00 89.25 92 LEU A C 1
ATOM 728 O O . LEU A 1 92 ? -22.021 0.260 26.686 1.00 89.25 92 LEU A O 1
ATOM 732 N N . SER A 1 93 ? -20.314 1.356 25.729 1.00 90.44 93 SER A N 1
ATOM 733 C CA . SER A 1 93 ? -19.901 2.046 26.954 1.00 90.44 93 SER A CA 1
ATOM 734 C C . SER A 1 93 ? -20.960 3.035 27.446 1.00 90.44 93 SER A C 1
ATOM 736 O O . SER A 1 93 ? -21.179 3.142 28.653 1.00 90.44 93 SER A O 1
ATOM 738 N N . GLU A 1 94 ? -21.604 3.760 26.531 1.00 90.62 94 GLU A N 1
ATOM 739 C CA . GLU A 1 94 ? -22.728 4.648 26.851 1.00 90.62 94 GLU A CA 1
ATOM 740 C C . GLU A 1 94 ? -23.898 3.845 27.424 1.00 90.62 94 GLU A C 1
ATOM 742 O O . GLU A 1 94 ? -24.409 4.180 28.488 1.00 90.62 94 GLU A O 1
ATOM 747 N N . GLU A 1 95 ? -24.249 2.725 26.790 1.00 89.31 95 GLU A N 1
ATOM 748 C CA . GLU A 1 95 ? -25.347 1.872 27.248 1.00 89.31 95 GLU A CA 1
ATOM 749 C C . GLU A 1 95 ? -25.074 1.247 28.622 1.00 89.31 95 GLU A C 1
ATOM 751 O O . GLU A 1 95 ? -25.943 1.250 29.490 1.00 89.31 95 GLU A O 1
ATOM 756 N N . ILE A 1 96 ? -23.846 0.780 28.875 1.00 90.62 96 ILE A N 1
ATOM 757 C CA . ILE A 1 96 ? -23.429 0.309 30.206 1.00 90.62 96 ILE A CA 1
ATOM 758 C C . ILE A 1 96 ? -23.562 1.431 31.245 1.00 90.62 96 ILE A C 1
ATOM 760 O O . ILE A 1 96 ? -23.999 1.178 32.366 1.00 90.62 96 ILE A O 1
ATOM 764 N N . SER A 1 97 ? -23.200 2.665 30.888 1.00 92.69 97 SER A N 1
ATOM 765 C CA . SER A 1 97 ? -23.312 3.813 31.797 1.00 92.69 97 SER A CA 1
ATOM 766 C C . SER A 1 97 ? -24.776 4.124 32.118 1.00 92.69 97 SER A C 1
ATOM 768 O O . SER A 1 97 ? -25.114 4.272 33.291 1.00 92.69 97 SER A O 1
ATOM 770 N N . ASN A 1 98 ? -25.648 4.113 31.105 1.00 90.81 98 ASN A N 1
ATOM 771 C CA . ASN A 1 98 ? -27.093 4.287 31.269 1.00 90.81 98 ASN A CA 1
ATOM 772 C C . ASN A 1 98 ? -27.697 3.190 32.159 1.00 90.81 98 ASN A C 1
ATOM 774 O O . ASN A 1 98 ? -28.503 3.472 33.044 1.00 90.81 98 ASN A O 1
ATOM 778 N N . LEU A 1 99 ? -27.298 1.930 31.954 1.00 90.81 99 LEU A N 1
ATOM 779 C CA . LEU A 1 99 ? -27.758 0.807 32.772 1.00 90.81 99 LEU A CA 1
ATOM 780 C C . LEU A 1 99 ? -27.296 0.936 34.225 1.00 90.81 99 LEU A C 1
ATOM 782 O O . LEU A 1 99 ? -28.090 0.696 35.128 1.00 90.81 99 LEU A O 1
ATOM 786 N N . ASN A 1 100 ? -26.049 1.348 34.464 1.00 93.62 100 ASN A N 1
ATOM 787 C CA . ASN A 1 100 ? -25.550 1.593 35.818 1.00 93.62 100 ASN A CA 1
ATOM 788 C C . ASN A 1 100 ? -26.317 2.724 36.519 1.00 93.62 100 ASN A C 1
ATOM 790 O O . ASN A 1 100 ? -26.619 2.606 37.705 1.00 93.62 100 ASN A O 1
ATOM 794 N N . GLU A 1 101 ? -26.668 3.792 35.798 1.00 92.88 101 GLU A N 1
ATOM 795 C CA . GLU A 1 101 ? -27.510 4.868 36.330 1.00 92.88 101 GLU A CA 1
ATOM 796 C C . GLU A 1 101 ? -28.908 4.350 36.690 1.00 92.88 101 GLU A C 1
ATOM 798 O O . GLU A 1 101 ? -29.373 4.577 37.804 1.00 92.88 101 GLU A O 1
ATOM 803 N N . LEU A 1 102 ? -29.544 3.575 35.803 1.00 91.25 102 LEU A N 1
ATOM 804 C CA . LEU A 1 102 ? -30.853 2.965 36.060 1.00 91.25 102 LEU A CA 1
ATOM 805 C C . LEU A 1 102 ? -30.828 1.992 37.246 1.00 91.25 102 LEU A C 1
ATOM 807 O O . LEU A 1 102 ? -31.768 1.976 38.042 1.00 91.25 102 LEU A O 1
ATOM 811 N N . ILE A 1 103 ? -29.765 1.193 37.386 1.00 92.38 103 ILE A N 1
ATOM 812 C CA . ILE A 1 103 ? -29.565 0.319 38.549 1.00 92.38 103 ILE A CA 1
ATOM 813 C C . ILE A 1 103 ? -29.479 1.170 39.819 1.00 92.38 103 ILE A C 1
ATOM 815 O O . ILE A 1 103 ? -30.213 0.900 40.767 1.00 92.38 103 ILE A O 1
ATOM 819 N N . GLY A 1 104 ? -28.666 2.229 39.820 1.00 93.56 104 GLY A N 1
ATOM 820 C CA . GLY A 1 104 ? -28.540 3.136 40.963 1.00 93.56 104 GLY A CA 1
ATOM 821 C C . GLY A 1 104 ? -29.849 3.854 41.317 1.00 93.56 104 GLY A C 1
ATOM 822 O O . GLY A 1 104 ? -30.200 3.949 42.493 1.00 93.56 104 GLY A O 1
ATOM 823 N N . GLU A 1 105 ? -30.615 4.307 40.317 1.00 91.81 105 GLU A N 1
ATOM 824 C CA . GLU A 1 105 ? -31.956 4.878 40.513 1.00 91.81 105 GLU A CA 1
ATOM 825 C C . GLU A 1 105 ? -32.895 3.863 41.192 1.00 91.81 105 GLU A C 1
ATOM 827 O O . GLU A 1 105 ? -33.602 4.205 42.144 1.00 91.81 105 GLU A O 1
ATOM 832 N N . MET A 1 106 ? -32.889 2.607 40.734 1.00 91.19 106 MET A N 1
ATOM 833 C CA . MET A 1 106 ? -33.718 1.535 41.293 1.00 91.19 106 MET A CA 1
ATOM 834 C C . MET A 1 106 ? -33.291 1.145 42.712 1.00 91.19 106 MET A C 1
ATOM 836 O O . MET A 1 106 ? -34.144 0.964 43.582 1.00 91.19 106 MET A O 1
ATOM 840 N N . GLU A 1 107 ? -31.989 1.054 42.977 1.00 93.75 107 GLU A N 1
ATOM 841 C CA . GLU A 1 107 ? -31.454 0.811 44.318 1.00 93.75 107 GLU A CA 1
ATOM 842 C C . GLU A 1 107 ? -31.865 1.926 45.285 1.00 93.75 107 GLU A C 1
ATOM 844 O O . GLU A 1 107 ? -32.351 1.632 46.378 1.00 93.75 107 GLU A O 1
ATOM 849 N N . ALA A 1 108 ? -31.757 3.193 44.870 1.00 92.19 108 ALA A N 1
ATOM 850 C CA . ALA A 1 108 ? -32.189 4.339 45.666 1.00 92.19 108 ALA A CA 1
ATOM 851 C C . ALA A 1 108 ? -33.701 4.311 45.938 1.00 92.19 108 ALA A C 1
ATOM 853 O O . ALA A 1 108 ? -34.120 4.525 47.077 1.00 92.19 108 ALA A O 1
ATOM 854 N N . LYS A 1 109 ? -34.520 3.985 44.927 1.00 90.38 109 LYS A N 1
ATOM 855 C CA . LYS A 1 109 ? -35.975 3.810 45.073 1.00 90.38 109 LYS A CA 1
ATOM 856 C C . LYS A 1 109 ? -36.318 2.751 46.116 1.00 90.38 109 LYS A C 1
ATOM 858 O O . LYS A 1 109 ? -37.167 2.998 46.967 1.00 90.38 109 LYS A O 1
ATOM 863 N N . CYS A 1 110 ? -35.634 1.609 46.104 1.00 89.12 110 CYS A N 1
ATOM 864 C CA . CYS A 1 110 ? -35.856 0.528 47.068 1.00 89.12 110 CYS A CA 1
ATOM 865 C C . CYS A 1 110 ? -35.555 0.918 48.526 1.00 89.12 110 CYS A C 1
ATOM 867 O O . CYS A 1 110 ? -36.058 0.258 49.433 1.00 89.12 110 CYS A O 1
ATOM 869 N N . GLN A 1 111 ? -34.760 1.966 48.766 1.00 93.12 111 GLN A N 1
ATOM 870 C CA . GLN A 1 111 ? -34.466 2.467 50.116 1.00 93.12 111 GLN A CA 1
ATOM 871 C C . GLN A 1 111 ? -35.457 3.540 50.604 1.00 93.12 111 GLN A C 1
ATOM 873 O O . GLN A 1 111 ? -35.390 3.949 51.764 1.00 93.12 111 GLN A O 1
ATOM 878 N N . GLN A 1 112 ? -36.366 4.025 49.750 1.00 93.19 112 GLN A N 1
ATOM 879 C CA . GLN A 1 112 ? -37.309 5.089 50.107 1.00 93.19 112 GLN A CA 1
ATOM 880 C C . GLN A 1 112 ? -38.486 4.577 50.961 1.00 93.19 112 GLN A C 1
ATOM 882 O O . GLN A 1 112 ? -38.892 3.417 50.845 1.00 93.19 112 GLN A O 1
ATOM 887 N N . PRO A 1 113 ? -39.103 5.442 51.792 1.00 94.19 113 PRO A N 1
ATOM 888 C CA . PRO A 1 113 ? -40.359 5.126 52.467 1.00 94.19 113 PRO A CA 1
ATOM 889 C C . PRO A 1 113 ? -41.467 4.762 51.469 1.00 94.19 113 PRO A C 1
ATOM 891 O O . PRO A 1 113 ? -41.563 5.342 50.386 1.00 94.19 113 PRO A O 1
ATOM 894 N N . ALA A 1 114 ? -42.371 3.861 51.865 1.00 91.19 114 ALA A N 1
ATOM 895 C CA . ALA A 1 114 ? -43.430 3.341 50.992 1.00 91.19 114 ALA A CA 1
ATOM 896 C C . ALA A 1 114 ? -44.301 4.436 50.341 1.00 91.19 114 ALA A C 1
ATOM 898 O O . ALA A 1 114 ? -44.745 4.280 49.206 1.00 91.19 114 ALA A O 1
ATOM 899 N N . SER A 1 115 ? -44.531 5.555 51.034 1.00 91.12 115 SER A N 1
ATOM 900 C CA . SER A 1 115 ? -45.311 6.684 50.515 1.00 91.12 115 SER A CA 1
ATOM 901 C C . SER A 1 115 ? -44.642 7.415 49.350 1.00 91.12 115 SER A C 1
ATOM 903 O O . SER A 1 115 ? -45.354 7.915 48.487 1.00 91.12 115 SER A O 1
ATOM 905 N N . GLU A 1 116 ? -43.309 7.495 49.331 1.00 89.38 116 GLU A N 1
ATOM 906 C CA . GLU A 1 116 ? -42.536 8.125 48.250 1.00 89.38 116 GLU A CA 1
ATOM 907 C C . GLU A 1 116 ? -42.338 7.145 47.096 1.00 89.38 116 GLU A C 1
ATOM 909 O O . GLU A 1 116 ? -42.605 7.486 45.950 1.00 89.38 116 GLU A O 1
ATOM 914 N N . PHE A 1 117 ? -41.984 5.894 47.409 1.00 89.88 117 PHE A N 1
ATOM 915 C CA . PHE A 1 117 ? -41.801 4.828 46.424 1.00 89.88 117 PHE A CA 1
ATOM 916 C C . PHE A 1 117 ? -43.011 4.671 45.488 1.00 89.88 117 PHE A C 1
ATOM 918 O O . PHE A 1 117 ? -42.863 4.544 44.273 1.00 89.88 117 PHE A O 1
ATOM 925 N N . LEU A 1 118 ? -44.228 4.699 46.039 1.00 89.94 118 LEU A N 1
ATOM 926 C CA . LEU A 1 118 ? -45.453 4.476 45.268 1.00 89.94 118 LEU A CA 1
ATOM 927 C C . LEU A 1 118 ? -45.836 5.638 44.330 1.00 89.94 118 LEU A C 1
ATOM 929 O O . LEU A 1 118 ? -46.706 5.436 43.482 1.00 89.94 118 LEU A O 1
ATOM 933 N N . GLN A 1 119 ? -45.230 6.827 44.449 1.00 88.69 119 GLN A N 1
ATOM 934 C CA . GLN A 1 119 ? -45.603 7.982 43.616 1.00 88.69 119 GLN A CA 1
ATOM 935 C C . GLN A 1 119 ? -45.102 7.859 42.172 1.00 88.69 119 GLN A C 1
ATOM 937 O O . GLN A 1 119 ? -45.801 8.256 41.240 1.00 88.69 119 GLN A O 1
ATOM 942 N N . ASP A 1 120 ? -43.911 7.299 41.977 1.00 85.25 120 ASP A N 1
ATOM 943 C CA . ASP A 1 120 ? -43.159 7.394 40.723 1.00 85.25 120 ASP A CA 1
ATOM 944 C C . ASP A 1 120 ? -42.459 6.088 40.298 1.00 85.25 120 ASP A C 1
ATOM 946 O O . ASP A 1 120 ? -41.879 6.033 39.218 1.00 85.25 120 ASP A O 1
ATOM 950 N N . ILE A 1 121 ? -42.607 4.976 41.030 1.00 88.25 121 ILE A N 1
ATOM 951 C CA . ILE A 1 121 ? -42.021 3.676 40.634 1.00 88.25 121 ILE A CA 1
ATOM 952 C C . ILE A 1 121 ? -42.401 3.228 39.212 1.00 88.25 121 ILE A C 1
ATOM 954 O O . ILE A 1 121 ? -41.602 2.622 38.498 1.00 88.25 121 ILE A O 1
ATOM 958 N N . ARG A 1 122 ? -43.617 3.554 38.758 1.00 88.19 122 ARG A N 1
ATOM 959 C CA . ARG A 1 122 ? -44.101 3.167 37.425 1.00 88.19 122 ARG A CA 1
ATOM 960 C C . ARG A 1 122 ? -43.313 3.847 36.302 1.00 88.19 122 ARG A C 1
ATOM 962 O O . ARG A 1 122 ? -43.109 3.232 35.257 1.00 88.19 122 ARG A O 1
ATOM 969 N N . THR A 1 123 ? -42.885 5.097 36.491 1.00 87.50 123 THR A N 1
ATOM 970 C CA . THR A 1 123 ? -42.106 5.817 35.473 1.00 87.50 123 THR A CA 1
ATOM 971 C C . THR A 1 123 ? -40.676 5.291 35.423 1.00 87.50 123 THR A C 1
ATOM 973 O O . THR A 1 123 ? -40.176 5.047 34.324 1.00 87.50 123 THR A O 1
ATOM 976 N N . THR A 1 124 ? -40.061 5.015 36.577 1.00 87.12 124 THR A N 1
ATOM 977 C CA . THR A 1 124 ? -38.733 4.386 36.655 1.00 87.12 124 THR A CA 1
ATOM 978 C C . THR A 1 124 ? -38.727 3.018 35.968 1.00 87.12 124 THR A C 1
ATOM 980 O O . THR A 1 124 ? -37.927 2.803 35.060 1.00 87.12 124 THR A O 1
ATOM 983 N N . LEU A 1 125 ? -39.690 2.140 36.281 1.00 87.69 125 LEU A N 1
ATOM 984 C CA . LEU A 1 125 ? -39.807 0.820 35.642 1.00 87.69 125 LEU A CA 1
ATOM 985 C C . LEU A 1 125 ? -39.972 0.910 34.117 1.00 87.69 125 LEU A C 1
ATOM 987 O O . LEU A 1 125 ? -39.351 0.146 33.383 1.00 87.69 125 LEU A O 1
ATOM 991 N N . SER A 1 126 ? -40.741 1.886 33.622 1.00 87.44 126 SER A N 1
ATOM 992 C CA . SER A 1 126 ? -40.925 2.076 32.176 1.00 87.44 126 SER A CA 1
ATOM 993 C C . SER A 1 126 ? -39.650 2.502 31.431 1.00 87.44 126 SER A C 1
ATOM 995 O O . SER A 1 126 ? -39.540 2.277 30.225 1.00 87.44 126 SER A O 1
ATOM 997 N N . ARG A 1 127 ? -38.680 3.123 32.123 1.00 85.00 127 ARG A N 1
ATOM 998 C CA . ARG A 1 127 ? -37.363 3.456 31.553 1.00 85.00 127 ARG A CA 1
ATOM 999 C C . ARG A 1 127 ? -36.464 2.221 31.473 1.00 85.00 127 ARG A C 1
ATOM 1001 O O . ARG A 1 127 ? -35.710 2.115 30.515 1.00 85.00 127 ARG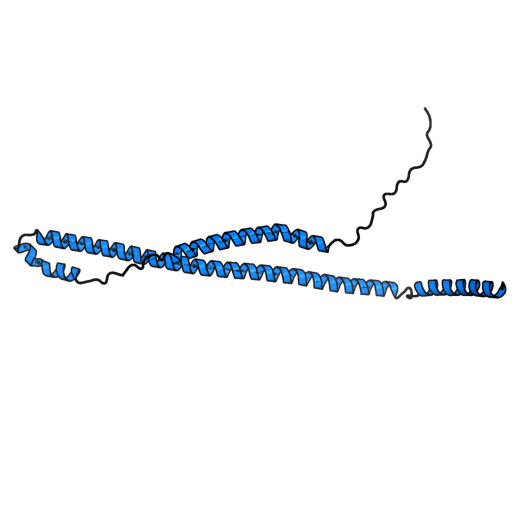 A O 1
ATOM 1008 N N . CYS A 1 128 ? -36.588 1.283 32.414 1.00 81.69 128 CYS A N 1
ATOM 1009 C CA . CYS A 1 128 ? -35.810 0.039 32.436 1.00 81.69 128 CYS A CA 1
ATOM 1010 C C . CYS A 1 128 ? -36.174 -0.937 31.305 1.00 81.69 128 CYS A C 1
ATOM 1012 O O . CYS A 1 128 ? -35.341 -1.741 30.903 1.00 81.69 128 CYS A O 1
ATOM 1014 N N . GLU A 1 129 ? -37.402 -0.882 30.785 1.00 79.19 129 GLU A N 1
ATOM 1015 C CA . GLU A 1 129 ? -37.861 -1.766 29.699 1.00 79.19 129 GLU A CA 1
ATOM 1016 C C . GLU A 1 129 ? -37.397 -1.322 28.297 1.00 79.19 129 GLU A C 1
ATOM 1018 O O . GLU A 1 129 ? -37.579 -2.054 27.323 1.00 79.19 129 GLU A O 1
ATOM 1023 N N . LYS A 1 130 ? -36.803 -0.129 28.158 1.00 73.75 130 LYS A N 1
ATOM 1024 C CA . LYS A 1 130 ? -36.351 0.402 26.865 1.00 73.75 130 LYS A CA 1
ATOM 1025 C C . LYS A 1 130 ? -34.874 0.097 26.622 1.00 73.75 130 LYS A C 1
ATOM 1027 O O . LYS A 1 130 ? -34.023 0.686 27.273 1.00 73.75 130 LYS A O 1
ATOM 1032 N N . GLY A 1 131 ? -34.584 -0.706 25.600 1.00 66.75 131 GLY A N 1
ATOM 1033 C CA . GLY A 1 131 ? -33.242 -0.789 25.016 1.00 66.75 131 GLY A CA 1
ATOM 1034 C C . GLY A 1 131 ? -32.947 -2.131 24.353 1.00 66.75 131 GLY A C 1
ATOM 1035 O O . GLY A 1 131 ? -33.222 -3.188 24.913 1.00 66.75 131 GLY A O 1
ATOM 1036 N N . GLU A 1 132 ? -32.356 -2.095 23.160 1.00 69.00 132 GLU A N 1
ATOM 1037 C CA . GLU A 1 132 ? -31.634 -3.238 22.601 1.00 69.00 132 GLU A CA 1
ATOM 1038 C C . GLU A 1 132 ? -30.140 -2.945 22.720 1.00 69.00 132 GLU A C 1
ATOM 1040 O O . GLU A 1 132 ? -29.635 -2.019 22.086 1.00 69.00 132 GLU A O 1
ATOM 1045 N N . ILE A 1 133 ? -29.426 -3.734 23.524 1.00 70.44 133 ILE A N 1
ATOM 1046 C CA . ILE A 1 133 ? -27.979 -3.579 23.694 1.00 70.44 133 ILE A CA 1
ATOM 1047 C C . ILE A 1 133 ? -27.284 -4.132 22.440 1.00 70.44 133 ILE A C 1
ATOM 1049 O O . ILE A 1 133 ? -27.402 -5.333 22.154 1.00 70.44 133 ILE A O 1
ATOM 1053 N N . PRO A 1 134 ? -26.529 -3.312 21.686 1.00 68.25 134 PRO A N 1
ATOM 1054 C CA . PRO A 1 134 ? -25.779 -3.796 20.534 1.00 68.25 134 PRO A CA 1
ATOM 1055 C C . PRO A 1 134 ? -24.768 -4.862 20.967 1.00 68.25 134 PRO A C 1
ATOM 1057 O O . PRO A 1 134 ? -23.962 -4.625 21.857 1.00 68.25 134 PRO A O 1
ATOM 1060 N N . ARG A 1 135 ? -24.747 -6.044 20.342 1.00 69.88 135 ARG A N 1
ATOM 1061 C CA . ARG A 1 135 ? -23.739 -7.060 20.691 1.00 69.88 135 ARG A CA 1
ATOM 1062 C C . ARG A 1 135 ? -22.359 -6.659 20.150 1.00 69.88 135 ARG A C 1
ATOM 1064 O O . ARG A 1 135 ? -22.240 -6.456 18.936 1.00 69.88 135 ARG A O 1
ATOM 1071 N N . PRO A 1 136 ? -21.308 -6.592 20.990 1.00 65.31 136 PRO A N 1
ATOM 1072 C CA . PRO A 1 136 ? -19.953 -6.412 20.493 1.00 65.31 136 PRO A CA 1
ATOM 1073 C C . PRO A 1 136 ? -19.540 -7.648 19.698 1.00 65.31 136 PRO A C 1
ATOM 1075 O O . PRO A 1 136 ? -19.682 -8.781 20.160 1.00 65.31 136 PRO A O 1
ATOM 1078 N N . VAL A 1 137 ? -19.013 -7.429 18.496 1.00 66.56 137 VAL A N 1
ATOM 1079 C CA . VAL A 1 137 ? -18.316 -8.480 17.755 1.00 66.56 137 VAL A CA 1
ATOM 1080 C C . VAL A 1 137 ? -16.867 -8.460 18.242 1.00 66.56 137 VAL A C 1
ATOM 1082 O O . VAL A 1 137 ? -16.247 -7.397 18.174 1.00 66.56 137 VAL A O 1
ATOM 1085 N N . PRO A 1 138 ? -16.316 -9.582 18.734 1.00 65.75 138 PRO A N 1
ATOM 1086 C CA . PRO A 1 138 ? -14.920 -9.643 19.146 1.00 65.75 138 PRO A CA 1
ATOM 1087 C C . PRO A 1 138 ? -13.994 -9.166 18.025 1.00 65.75 138 PRO A C 1
ATOM 1089 O O . PRO A 1 138 ? -14.224 -9.476 16.851 1.00 65.75 138 PRO A O 1
ATOM 1092 N N . ILE A 1 139 ? -12.936 -8.434 18.383 1.00 68.75 139 ILE A N 1
ATOM 1093 C CA . ILE A 1 139 ? -11.846 -8.156 17.445 1.00 68.75 139 ILE A CA 1
ATOM 1094 C C . ILE A 1 139 ? -11.270 -9.516 17.053 1.00 68.75 139 ILE A C 1
ATOM 1096 O O . ILE A 1 139 ? -10.779 -10.264 17.896 1.00 68.75 139 ILE A O 1
ATOM 1100 N N . SER A 1 140 ? -11.433 -9.877 15.782 1.00 73.56 140 SER A N 1
ATOM 1101 C CA . SER A 1 140 ? -11.020 -11.186 15.294 1.00 73.56 140 SER A CA 1
ATOM 1102 C C . SER A 1 140 ? -9.489 -11.258 15.248 1.00 73.56 140 SER A C 1
ATOM 1104 O O . SER A 1 140 ? -8.882 -10.314 14.735 1.00 73.56 140 SER A O 1
ATOM 1106 N N . PRO A 1 141 ? -8.862 -12.376 15.665 1.00 79.94 141 PRO A N 1
ATOM 1107 C CA . PRO A 1 141 ? -7.443 -12.656 15.409 1.00 79.94 141 PRO A CA 1
ATOM 1108 C C . PRO A 1 141 ? -7.054 -12.505 13.929 1.00 79.94 141 PRO A C 1
ATOM 1110 O O . PRO A 1 141 ? -5.907 -12.222 13.594 1.00 79.94 141 PRO A O 1
ATOM 1113 N N . GLU A 1 142 ? -8.035 -12.638 13.034 1.00 80.19 142 GLU A N 1
ATOM 1114 C CA . GLU A 1 142 ? -7.893 -12.374 11.603 1.00 80.19 142 GLU A CA 1
ATOM 1115 C C . GLU A 1 142 ? -7.422 -10.942 11.303 1.00 80.19 142 GLU A C 1
ATOM 1117 O O . GLU A 1 142 ? -6.661 -10.719 10.367 1.00 80.19 142 GLU A O 1
ATOM 1122 N N . LEU A 1 143 ? -7.842 -9.953 12.097 1.00 82.50 143 LEU A N 1
ATOM 1123 C CA . LEU A 1 143 ? -7.478 -8.553 11.886 1.00 82.50 143 LEU A CA 1
ATOM 1124 C C . LEU A 1 143 ? -5.990 -8.304 12.169 1.00 82.50 143 LEU A C 1
ATOM 1126 O O . LEU A 1 143 ? -5.307 -7.651 11.381 1.00 82.50 143 LEU A O 1
ATOM 1130 N N . GLU A 1 144 ? -5.491 -8.847 13.279 1.00 84.81 144 GLU A N 1
ATOM 1131 C CA . GLU A 1 144 ? -4.077 -8.769 13.656 1.00 84.81 144 GLU A CA 1
ATOM 1132 C C . GLU A 1 144 ? -3.201 -9.500 12.642 1.00 84.81 144 GLU A C 1
ATOM 1134 O O . GLU A 1 144 ? -2.178 -8.968 12.208 1.00 84.81 144 GLU A O 1
ATOM 1139 N N . ARG A 1 145 ? -3.646 -10.679 12.192 1.00 88.50 145 ARG A N 1
ATOM 1140 C CA . ARG A 1 145 ? -2.974 -11.429 11.132 1.00 88.50 145 ARG A CA 1
ATOM 1141 C C . ARG A 1 145 ? -2.871 -10.603 9.847 1.00 88.50 145 ARG A C 1
ATOM 1143 O O . ARG A 1 145 ? -1.782 -10.469 9.301 1.00 88.50 145 ARG A O 1
ATOM 1150 N N . ARG A 1 146 ? -3.965 -9.971 9.410 1.00 88.25 146 ARG A N 1
ATOM 1151 C CA . ARG A 1 146 ? -3.964 -9.107 8.218 1.00 88.25 146 ARG A CA 1
ATOM 1152 C C . ARG A 1 146 ? -3.031 -7.901 8.356 1.00 88.25 146 ARG A C 1
ATOM 1154 O O . ARG A 1 146 ? -2.359 -7.550 7.392 1.00 88.25 146 ARG A O 1
ATOM 1161 N N . LEU A 1 147 ? -2.952 -7.272 9.533 1.00 88.38 147 LEU A N 1
ATOM 1162 C CA . LEU A 1 147 ? -1.974 -6.202 9.791 1.00 88.38 147 LEU A CA 1
ATOM 1163 C C . LEU A 1 147 ? -0.532 -6.716 9.691 1.00 88.38 147 LEU A C 1
ATOM 1165 O O . LEU A 1 147 ? 0.330 -6.051 9.112 1.00 88.38 147 LEU A O 1
ATOM 1169 N N . GLN A 1 148 ? -0.271 -7.909 10.224 1.00 91.81 148 GLN A N 1
ATOM 1170 C CA . GLN A 1 148 ? 1.033 -8.554 10.114 1.00 91.81 148 GLN A CA 1
ATOM 1171 C C . GLN A 1 148 ? 1.389 -8.864 8.652 1.00 91.81 148 GLN A C 1
ATOM 1173 O O . GLN A 1 148 ? 2.537 -8.654 8.255 1.00 91.81 148 GLN A O 1
ATOM 1178 N N . ASP A 1 149 ? 0.419 -9.294 7.845 1.00 92.88 149 ASP A N 1
ATOM 1179 C CA . ASP A 1 149 ? 0.612 -9.546 6.415 1.00 92.88 149 ASP A CA 1
ATOM 1180 C C . ASP A 1 149 ? 1.034 -8.261 5.674 1.00 92.88 149 ASP A C 1
ATOM 1182 O O . ASP A 1 149 ? 1.988 -8.285 4.897 1.00 92.88 149 ASP A O 1
ATOM 1186 N N . PHE A 1 150 ? 0.428 -7.104 5.974 1.00 93.38 150 PHE A N 1
ATOM 1187 C CA . PHE A 1 150 ? 0.858 -5.815 5.402 1.00 93.38 150 PHE A CA 1
ATOM 1188 C C . PHE A 1 150 ? 2.282 -5.413 5.798 1.00 93.38 150 PHE A C 1
ATOM 1190 O O . PHE A 1 150 ? 3.022 -4.852 4.982 1.00 93.38 150 PHE A O 1
ATOM 1197 N N . SER A 1 151 ? 2.692 -5.717 7.030 1.00 93.12 151 SER A N 1
ATOM 1198 C CA . SER A 1 151 ? 4.075 -5.504 7.467 1.00 93.12 151 SER A CA 1
ATOM 1199 C C . SER A 1 151 ? 5.050 -6.342 6.630 1.00 93.12 151 SER A C 1
ATOM 1201 O O . SER A 1 151 ? 6.026 -5.812 6.094 1.00 93.12 151 SER A O 1
ATOM 1203 N N . GLN A 1 152 ? 4.735 -7.623 6.409 1.00 95.56 152 GLN A N 1
ATOM 1204 C CA . GLN A 1 152 ? 5.538 -8.508 5.556 1.00 95.56 152 GLN A CA 1
ATOM 1205 C C . GLN A 1 152 ? 5.592 -8.021 4.102 1.00 95.56 152 GLN A C 1
ATOM 1207 O O . GLN A 1 152 ? 6.670 -8.002 3.505 1.00 95.56 152 GLN A O 1
ATOM 1212 N N . ILE A 1 153 ? 4.461 -7.569 3.549 1.00 94.25 153 ILE A N 1
ATOM 1213 C CA . ILE A 1 153 ? 4.397 -6.972 2.206 1.00 94.25 153 ILE A CA 1
ATOM 1214 C C . ILE A 1 153 ? 5.328 -5.756 2.116 1.00 94.25 153 ILE A C 1
ATOM 1216 O O . ILE A 1 153 ? 6.090 -5.627 1.158 1.00 94.25 153 ILE A O 1
ATOM 1220 N N . THR A 1 154 ? 5.322 -4.891 3.130 1.00 94.19 154 THR A N 1
ATOM 1221 C CA . THR A 1 154 ? 6.167 -3.687 3.172 1.00 94.19 154 THR A CA 1
ATOM 1222 C C . THR A 1 154 ? 7.658 -4.039 3.220 1.00 94.19 154 THR A C 1
ATOM 1224 O O . THR A 1 154 ? 8.471 -3.418 2.524 1.00 94.19 154 THR A O 1
ATOM 1227 N N . CYS A 1 155 ? 8.034 -5.068 3.988 1.00 95.25 155 CYS A N 1
ATOM 1228 C CA . CYS A 1 155 ? 9.397 -5.601 3.998 1.00 95.25 155 CYS A CA 1
ATOM 1229 C C . CYS A 1 155 ? 9.805 -6.126 2.613 1.00 95.25 155 CYS A C 1
ATOM 1231 O O . CYS A 1 155 ? 10.828 -5.697 2.077 1.00 95.25 155 CYS A O 1
ATOM 1233 N N . ALA A 1 156 ? 8.976 -6.975 1.999 1.00 95.69 156 ALA A N 1
ATOM 1234 C CA . ALA A 1 156 ? 9.239 -7.539 0.675 1.00 95.69 156 ALA A CA 1
ATOM 1235 C C . ALA A 1 156 ? 9.356 -6.454 -0.414 1.00 95.69 156 ALA A C 1
ATOM 1237 O O . ALA A 1 156 ? 10.225 -6.528 -1.290 1.00 95.69 156 ALA A O 1
ATOM 1238 N N . LEU A 1 157 ? 8.527 -5.406 -0.346 1.00 95.00 157 LEU A N 1
ATOM 1239 C CA . LEU A 1 157 ? 8.604 -4.258 -1.250 1.00 95.00 157 LEU A CA 1
ATOM 1240 C C . LEU A 1 157 ? 9.935 -3.515 -1.092 1.00 95.00 157 LEU A C 1
ATOM 1242 O O . LEU A 1 157 ? 10.600 -3.205 -2.082 1.00 95.00 157 LEU A O 1
ATOM 1246 N N . THR A 1 158 ? 10.354 -3.272 0.149 1.00 95.69 158 THR A N 1
ATOM 1247 C CA . THR A 1 158 ? 11.624 -2.599 0.459 1.00 95.69 158 THR A CA 1
ATOM 1248 C C . THR A 1 158 ? 12.819 -3.382 -0.086 1.00 95.69 158 THR A C 1
ATOM 1250 O O . THR A 1 158 ? 13.717 -2.804 -0.707 1.00 95.69 158 THR A O 1
ATOM 1253 N N . GLU A 1 159 ? 12.818 -4.703 0.089 1.00 96.38 159 GLU A N 1
ATOM 1254 C CA . GLU A 1 159 ? 13.842 -5.595 -0.462 1.00 96.38 159 GLU A CA 1
ATOM 1255 C C . GLU A 1 159 ? 13.854 -5.574 -1.991 1.00 96.38 159 GLU A C 1
ATOM 1257 O O . GLU A 1 159 ? 14.915 -5.439 -2.602 1.00 96.38 159 GLU A O 1
ATOM 1262 N N . THR A 1 160 ? 12.681 -5.623 -2.620 1.00 95.50 160 THR A N 1
ATOM 1263 C CA . THR A 1 160 ? 12.548 -5.574 -4.082 1.00 95.50 160 THR A CA 1
ATOM 1264 C C . THR A 1 160 ? 13.083 -4.260 -4.650 1.00 95.50 160 THR A C 1
ATOM 1266 O O . THR A 1 160 ? 13.853 -4.269 -5.612 1.00 95.50 160 THR A O 1
ATOM 1269 N N . VAL A 1 161 ? 12.751 -3.123 -4.029 1.00 94.75 161 VAL A N 1
ATOM 1270 C CA . VAL A 1 161 ? 13.275 -1.804 -4.422 1.00 94.75 161 VAL A CA 1
ATOM 1271 C C . VAL A 1 161 ? 14.795 -1.761 -4.296 1.00 94.75 161 VAL A C 1
ATOM 1273 O O . VAL A 1 161 ? 15.471 -1.232 -5.182 1.00 94.75 161 VAL A O 1
ATOM 1276 N N . LYS A 1 162 ? 15.349 -2.325 -3.220 1.00 96.62 162 LYS A N 1
ATOM 1277 C CA . LYS A 1 162 ? 16.798 -2.429 -3.037 1.00 96.62 162 LYS A CA 1
ATOM 1278 C C . LYS A 1 162 ? 17.436 -3.272 -4.144 1.00 96.62 162 LYS A C 1
ATOM 1280 O O . LYS A 1 162 ? 18.341 -2.790 -4.818 1.00 96.62 162 LYS A O 1
ATOM 1285 N N . MET A 1 163 ? 16.910 -4.469 -4.408 1.00 95.38 163 MET A N 1
ATOM 1286 C CA . MET A 1 163 ? 17.401 -5.330 -5.489 1.00 95.38 163 MET A CA 1
ATOM 1287 C C . MET A 1 163 ? 17.348 -4.636 -6.850 1.00 95.38 163 MET A C 1
ATOM 1289 O O . MET A 1 163 ? 18.282 -4.762 -7.643 1.00 95.38 163 MET A O 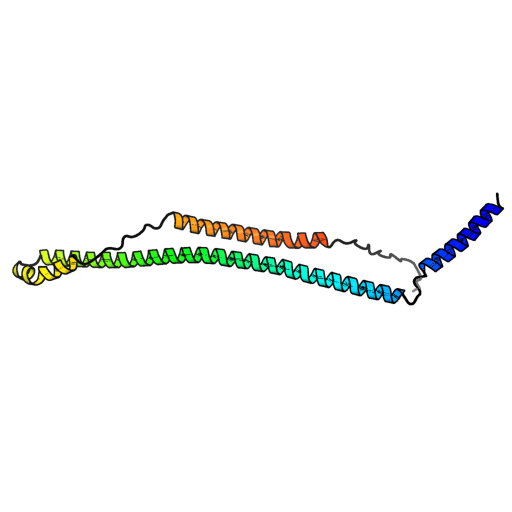1
ATOM 1293 N N . PHE A 1 164 ? 16.281 -3.883 -7.121 1.00 93.94 164 PHE A N 1
ATOM 1294 C CA . PHE A 1 164 ? 16.134 -3.130 -8.359 1.00 93.94 164 PHE A CA 1
ATOM 1295 C C . PHE A 1 164 ? 17.196 -2.029 -8.483 1.00 93.94 164 PHE A C 1
ATOM 1297 O O . PHE A 1 164 ? 17.837 -1.920 -9.528 1.00 93.94 164 PHE A O 1
ATOM 1304 N N . LYS A 1 165 ? 17.445 -1.264 -7.409 1.00 94.12 165 LYS A N 1
ATOM 1305 C CA . LYS A 1 165 ? 18.502 -0.237 -7.359 1.00 94.12 165 LYS A CA 1
ATOM 1306 C C . LYS A 1 165 ? 19.896 -0.821 -7.585 1.00 94.12 165 LYS A C 1
ATOM 1308 O O . LYS A 1 165 ? 20.685 -0.219 -8.308 1.00 94.12 165 LYS A O 1
ATOM 1313 N N . ASP A 1 166 ? 20.169 -1.990 -7.015 1.00 94.69 166 ASP A N 1
ATOM 1314 C CA . ASP A 1 166 ? 21.483 -2.632 -7.097 1.00 94.69 166 ASP A CA 1
ATOM 1315 C C . ASP A 1 166 ? 21.701 -3.318 -8.461 1.00 94.69 166 ASP A C 1
ATOM 1317 O O . ASP A 1 166 ? 22.784 -3.258 -9.047 1.00 94.69 166 ASP A O 1
ATOM 1321 N N . THR A 1 167 ? 20.661 -3.956 -9.008 1.00 94.44 167 THR A N 1
ATOM 1322 C CA . THR A 1 167 ? 20.781 -4.817 -10.197 1.00 94.44 167 THR A CA 1
ATOM 1323 C C . THR A 1 167 ? 20.591 -4.053 -11.505 1.00 94.44 167 THR A C 1
ATOM 1325 O O . THR A 1 167 ? 21.312 -4.325 -12.473 1.00 94.44 167 THR A O 1
ATOM 1328 N N . LEU A 1 168 ? 19.657 -3.093 -11.558 1.00 91.12 168 LEU A N 1
ATOM 1329 C CA . LEU A 1 168 ? 19.278 -2.409 -12.798 1.00 91.12 168 LEU A CA 1
ATOM 1330 C C . LEU A 1 168 ? 20.465 -1.717 -13.492 1.00 91.12 168 LEU A C 1
ATOM 1332 O O . LEU A 1 168 ? 20.642 -1.960 -14.688 1.00 91.12 168 LEU A O 1
ATOM 1336 N N . PRO A 1 169 ? 21.322 -0.926 -12.810 1.00 91.19 169 PRO A N 1
ATOM 1337 C CA . PRO A 1 169 ? 22.451 -0.268 -13.471 1.00 91.19 169 PRO A CA 1
ATOM 1338 C C . PRO A 1 169 ? 23.396 -1.277 -14.133 1.00 91.19 169 PRO A C 1
ATOM 1340 O O . PRO A 1 169 ? 23.750 -1.135 -15.302 1.00 91.19 169 PRO A O 1
ATOM 1343 N N . SER A 1 170 ? 23.716 -2.368 -13.428 1.00 88.88 170 SER A N 1
ATOM 1344 C CA . SER A 1 170 ? 24.598 -3.420 -13.946 1.00 88.88 170 SER A CA 1
ATOM 1345 C C . SER A 1 170 ? 24.002 -4.163 -15.150 1.00 88.88 170 SER A C 1
ATOM 1347 O O . SER A 1 170 ? 24.728 -4.552 -16.068 1.00 88.88 170 SER A O 1
ATOM 1349 N N . ALA A 1 171 ? 22.678 -4.351 -15.179 1.00 87.19 171 ALA A N 1
ATOM 1350 C CA . ALA A 1 171 ? 21.976 -4.969 -16.300 1.00 87.19 171 ALA A CA 1
ATOM 1351 C C . ALA A 1 171 ? 21.994 -4.071 -17.549 1.00 87.19 171 ALA A C 1
ATOM 1353 O O . ALA A 1 171 ? 22.119 -4.575 -18.668 1.00 87.19 171 ALA A O 1
ATOM 1354 N N . LEU A 1 172 ? 21.926 -2.748 -17.359 1.00 86.06 172 LEU A N 1
ATOM 1355 C CA . LEU A 1 172 ? 21.998 -1.761 -18.439 1.00 86.06 172 LEU A CA 1
ATOM 1356 C C . LEU A 1 172 ? 23.432 -1.583 -18.975 1.00 86.06 172 LEU A C 1
ATOM 1358 O O . LEU A 1 172 ? 23.617 -1.437 -20.184 1.00 86.06 172 LEU A O 1
ATOM 1362 N N . GLU A 1 173 ? 24.455 -1.674 -18.121 1.00 80.75 173 GLU A N 1
ATOM 1363 C CA . GLU A 1 173 ? 25.868 -1.557 -18.522 1.00 80.75 173 GLU A CA 1
ATOM 1364 C C . GLU A 1 173 ? 26.399 -2.769 -19.295 1.00 80.75 173 GLU A C 1
ATOM 1366 O O . GLU A 1 173 ? 27.144 -2.613 -20.266 1.00 80.75 173 GLU A O 1
ATOM 1371 N N . LYS A 1 174 ? 26.004 -3.995 -18.923 1.00 62.12 174 LYS A N 1
ATOM 1372 C CA . LYS A 1 174 ? 26.475 -5.233 -19.582 1.00 62.12 174 LYS A CA 1
ATOM 1373 C C . LYS A 1 174 ? 26.137 -5.298 -21.076 1.00 62.12 174 LYS A C 1
ATOM 1375 O O . LYS A 1 174 ? 26.726 -6.096 -21.802 1.00 62.12 174 LYS A O 1
ATOM 1380 N N . ARG A 1 175 ? 25.229 -4.442 -21.549 1.00 57.34 175 ARG A N 1
ATOM 1381 C CA . ARG A 1 175 ? 24.811 -4.338 -22.952 1.00 57.34 175 ARG A CA 1
ATOM 1382 C C . ARG A 1 175 ? 25.550 -3.263 -23.759 1.00 57.34 175 ARG A C 1
ATOM 1384 O O . ARG A 1 175 ? 25.386 -3.241 -24.975 1.00 57.34 175 ARG A O 1
ATOM 1391 N N . SER A 1 176 ? 26.351 -2.396 -23.125 1.00 57.53 176 SER A N 1
ATOM 1392 C CA . SER A 1 176 ? 27.013 -1.257 -23.790 1.00 57.53 176 SER A CA 1
ATOM 1393 C C . SER A 1 176 ? 28.459 -1.517 -24.232 1.00 57.53 176 SER A C 1
ATOM 1395 O O . SER A 1 176 ? 29.038 -0.684 -24.932 1.00 57.53 176 SER A O 1
ATOM 1397 N N . ARG A 1 177 ? 29.063 -2.662 -23.874 1.00 52.16 177 ARG A N 1
ATOM 1398 C CA . ARG A 1 177 ? 30.468 -2.960 -24.201 1.00 52.16 177 ARG A CA 1
ATOM 1399 C C . ARG A 1 177 ? 30.636 -3.382 -25.675 1.00 52.16 177 ARG A C 1
ATOM 1401 O O . ARG A 1 177 ? 30.839 -4.551 -25.984 1.00 52.16 177 ARG A O 1
ATOM 1408 N N . GLY A 1 178 ? 30.529 -2.414 -26.587 1.00 51.56 178 GLY A N 1
ATOM 1409 C CA . GLY A 1 178 ? 31.083 -2.485 -27.947 1.00 51.56 178 GLY A CA 1
ATOM 1410 C C . GLY A 1 178 ? 32.616 -2.344 -27.938 1.00 51.56 178 GLY A C 1
ATOM 1411 O O . GLY A 1 178 ? 33.173 -1.967 -26.903 1.00 51.56 178 GLY A O 1
ATOM 1412 N N . PRO A 1 179 ? 33.319 -2.670 -29.045 1.00 47.91 179 PRO A N 1
ATOM 1413 C CA . PRO A 1 179 ? 34.762 -2.900 -29.046 1.00 47.91 179 PRO A CA 1
ATOM 1414 C C . PRO A 1 179 ? 35.514 -1.660 -28.571 1.00 47.91 179 PRO A C 1
ATOM 1416 O O . PRO A 1 179 ? 35.454 -0.602 -29.196 1.00 47.91 179 PRO A O 1
ATOM 1419 N N . SER A 1 180 ? 36.230 -1.798 -27.461 1.00 52.09 180 SER A N 1
ATOM 1420 C CA . SER A 1 180 ? 37.161 -0.790 -26.974 1.00 52.09 180 SER A CA 1
ATOM 1421 C C . SER A 1 180 ? 38.227 -0.569 -28.049 1.00 52.09 180 SER A C 1
ATOM 1423 O O . SER A 1 180 ? 39.005 -1.478 -28.335 1.00 52.09 180 SER A O 1
ATOM 1425 N N . GLN A 1 181 ? 38.263 0.609 -28.677 1.00 42.69 181 GLN A N 1
ATOM 1426 C CA . GLN A 1 181 ? 39.406 0.976 -29.511 1.00 42.69 181 GLN A CA 1
ATOM 1427 C C . GLN A 1 181 ? 40.641 1.123 -28.605 1.00 42.69 181 GLN A C 1
ATOM 1429 O O . GLN A 1 181 ? 40.572 1.865 -27.620 1.00 42.69 181 GLN A O 1
ATOM 1434 N N . PRO A 1 182 ? 41.770 0.454 -28.900 1.00 47.97 182 PRO A N 1
ATOM 1435 C CA . PRO A 1 182 ? 43.008 0.697 -28.182 1.00 47.97 182 PRO A CA 1
ATOM 1436 C C . PRO A 1 182 ? 43.585 2.031 -28.658 1.00 47.97 182 PRO A C 1
ATOM 1438 O O . PRO A 1 182 ? 43.968 2.170 -29.818 1.00 47.97 182 PRO A O 1
ATOM 1441 N N . TYR A 1 183 ? 43.661 3.016 -27.765 1.00 39.16 183 TYR A N 1
ATOM 1442 C CA . TYR A 1 183 ? 44.498 4.190 -27.991 1.00 39.16 183 TYR A CA 1
ATOM 1443 C C . TYR A 1 183 ? 45.96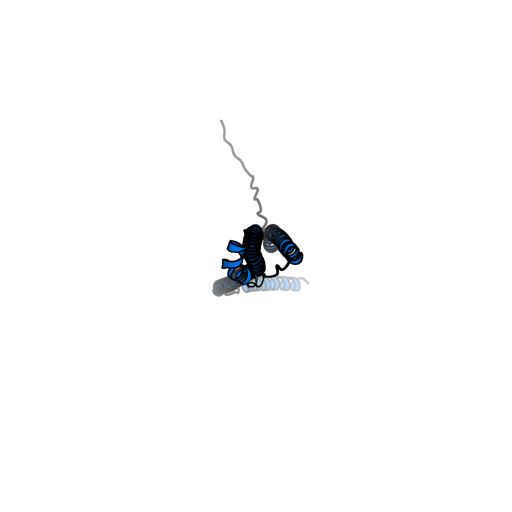7 3.745 -28.012 1.00 39.16 183 TYR A C 1
ATOM 1445 O O . TYR A 1 183 ? 46.524 3.355 -26.985 1.00 39.16 183 TYR A O 1
ATOM 1453 N N . THR A 1 184 ? 46.599 3.803 -29.183 1.00 45.25 184 THR A N 1
ATOM 1454 C CA . THR A 1 184 ? 48.053 3.698 -29.330 1.00 45.25 184 THR A CA 1
ATOM 1455 C C . THR A 1 184 ? 48.696 4.956 -28.755 1.00 45.25 184 THR A C 1
ATOM 1457 O O . THR A 1 184 ? 48.517 6.055 -29.278 1.00 45.25 184 THR A O 1
ATOM 1460 N N . LYS A 1 185 ? 49.424 4.794 -27.649 1.00 50.22 185 LYS A N 1
ATOM 1461 C CA . LYS A 1 185 ? 50.267 5.829 -27.049 1.00 50.22 185 LYS A CA 1
ATOM 1462 C C . LYS A 1 185 ? 51.555 5.890 -27.867 1.00 50.22 185 LYS A C 1
ATOM 1464 O O . LYS A 1 185 ? 52.377 4.985 -27.773 1.00 50.22 185 LYS A O 1
ATOM 1469 N N . ASP A 1 186 ? 51.688 6.912 -28.703 1.00 40.50 186 ASP A N 1
ATOM 1470 C CA . ASP A 1 186 ? 52.892 7.109 -29.504 1.00 40.50 186 ASP A CA 1
ATOM 1471 C C . ASP A 1 186 ? 54.040 7.548 -28.580 1.00 40.50 186 ASP A C 1
ATOM 1473 O O . ASP A 1 186 ? 53.952 8.552 -27.865 1.00 40.50 186 ASP A O 1
ATOM 1477 N N . HIS A 1 187 ? 55.095 6.739 -28.520 1.00 52.28 187 HIS A N 1
ATOM 1478 C CA . HIS A 1 187 ? 56.360 7.073 -27.874 1.00 52.28 187 HIS A CA 1
ATOM 1479 C C . HIS A 1 187 ? 57.340 7.492 -28.967 1.00 52.28 187 HIS A C 1
ATOM 1481 O O . HIS A 1 187 ? 58.056 6.664 -29.522 1.00 52.28 187 HIS A O 1
ATOM 1487 N N . GLY A 1 188 ? 57.367 8.789 -29.272 1.00 40.41 188 GLY A N 1
ATOM 1488 C CA . GLY A 1 188 ? 58.381 9.398 -30.128 1.00 40.41 188 GLY A CA 1
ATOM 1489 C C . GLY A 1 188 ? 59.476 10.052 -29.290 1.00 40.41 188 GLY A C 1
ATOM 1490 O O . GLY A 1 188 ? 59.317 11.185 -28.843 1.00 40.41 188 GLY A O 1
ATOM 1491 N N . ALA A 1 189 ? 60.585 9.342 -29.088 1.00 47.25 189 ALA A N 1
ATOM 1492 C CA . ALA A 1 189 ? 61.851 9.892 -28.614 1.00 47.25 189 ALA A CA 1
ATOM 1493 C C . ALA A 1 189 ? 62.872 9.873 -29.764 1.00 47.25 189 ALA A C 1
ATOM 1495 O O . ALA A 1 189 ? 63.079 8.814 -30.349 1.00 47.25 189 ALA A O 1
ATOM 1496 N N . ALA A 1 190 ? 63.489 11.032 -30.044 1.00 46.50 190 ALA A N 1
ATOM 1497 C CA . ALA A 1 190 ? 64.808 11.291 -30.670 1.00 46.50 190 ALA A CA 1
ATOM 1498 C C . ALA A 1 190 ? 64.730 12.581 -31.523 1.00 46.50 190 ALA A C 1
ATOM 1500 O O . ALA A 1 190 ? 63.792 12.747 -32.287 1.00 46.50 190 ALA A O 1
ATOM 1501 N N . GLY A 1 191 ? 65.659 13.537 -31.489 1.00 41.41 191 GLY A N 1
ATOM 1502 C CA . GLY A 1 191 ? 66.957 13.584 -30.833 1.00 41.41 191 GLY A CA 1
ATOM 1503 C C . GLY A 1 191 ? 67.617 14.972 -30.951 1.00 41.41 191 GLY A C 1
ATOM 1504 O O . GLY A 1 191 ? 67.304 15.750 -31.842 1.00 41.41 191 GLY A O 1
ATOM 1505 N N . GLY A 1 192 ? 68.517 15.225 -29.993 1.00 46.22 192 GLY A N 1
ATOM 1506 C CA . GLY A 1 192 ? 69.720 16.076 -29.977 1.00 46.22 192 GLY A CA 1
ATOM 1507 C C . GLY A 1 192 ? 69.804 17.433 -30.695 1.00 46.22 192 GLY A C 1
ATOM 1508 O O . GLY A 1 192 ? 69.779 17.506 -31.917 1.00 46.22 192 GLY A O 1
ATOM 1509 N N . ARG A 1 193 ? 70.212 18.462 -29.933 1.00 43.34 193 ARG A N 1
ATOM 1510 C CA . ARG A 1 193 ? 71.606 18.985 -29.883 1.00 43.34 193 ARG A CA 1
ATOM 1511 C C . ARG A 1 193 ? 71.720 20.096 -28.807 1.00 43.34 193 ARG A C 1
ATOM 1513 O O . ARG A 1 193 ? 70.833 20.942 -28.765 1.00 43.34 193 ARG A O 1
ATOM 1520 N N . PRO A 1 194 ? 72.779 20.151 -27.971 1.00 58.38 194 PRO A N 1
ATOM 1521 C CA . PRO A 1 194 ? 73.014 21.265 -27.045 1.00 58.38 194 PRO A CA 1
ATOM 1522 C C . PRO A 1 194 ? 74.003 22.302 -27.621 1.00 58.38 194 PRO A C 1
ATOM 1524 O O . PRO A 1 194 ? 74.846 21.952 -28.452 1.00 58.38 194 PRO A O 1
ATOM 1527 N N . PRO A 1 195 ? 73.962 23.554 -27.138 1.00 54.09 195 PRO A N 1
ATOM 1528 C CA . PRO A 1 195 ? 75.188 24.319 -26.886 1.00 54.09 195 PRO A CA 1
ATOM 1529 C C . PRO A 1 195 ? 75.158 24.914 -25.464 1.00 54.09 195 PRO A C 1
ATOM 1531 O O . PRO A 1 195 ? 74.115 25.354 -24.994 1.00 54.09 195 PRO A O 1
ATOM 1534 N N . ALA A 1 196 ? 76.187 24.680 -24.652 1.00 52.81 196 ALA A N 1
ATOM 1535 C CA . ALA A 1 196 ? 77.516 25.309 -24.631 1.00 52.81 196 ALA A CA 1
ATOM 1536 C C . ALA A 1 196 ? 77.500 26.532 -23.700 1.00 52.81 196 ALA A C 1
ATOM 1538 O O . ALA A 1 196 ? 76.655 27.407 -23.854 1.00 52.81 196 ALA A O 1
ATOM 1539 N N . TYR A 1 197 ? 78.391 26.471 -22.705 1.00 60.25 197 TYR A N 1
ATOM 1540 C CA . TYR A 1 197 ? 78.584 27.420 -21.607 1.00 60.25 197 TYR A CA 1
ATOM 1541 C C . TYR A 1 197 ? 78.653 28.883 -22.048 1.00 60.25 197 TYR A C 1
ATOM 1543 O O . TYR A 1 197 ? 79.265 29.143 -23.109 1.00 60.25 197 TYR A O 1
#